Protein AF-T0RNY7-F1 (afdb_monomer)

Sequence (230 aa):
MAHRLLVLVLPSLVVAAPCSTQDMFAVLGVAMQPAWANCTDALRLPVSTLSELVQFKTSSQLTQLCAAPTCVANIDDVYKNMPNCVTSDGLNLHDATERTSQIICGTLPASLTTNDGSACSSVDRTLISFLMGQKPVPSACLEALGGNATTLTAILPSTQADRVCALPACTSFIKATYKQLPQCVLPDGSKPKDMIEAALSTVCHTTPQSVARPAFLCVVTLLFALLVHA

Foldseek 3Di:
DDDDDDDPPDPPPPQFAADDPVLVVLVVVQQQDWDDPLQCVQLVHPTDGNVVLLQDQALVSLVSLLVRVVSLVVQLVSLCPRGQHAYPQGAGSSLLRNCVSCLSNVNDDPVSFAAPAEAGHNVLVSSLCCQAPRNAQHPQLCVQVVNPQGGNVSVLVDPCLVSLQVRPSNVVSLVVSLVSHHQYAYSVRDGSNVVSVVSNCVSNVPDPDPDDDDDPPPPVVVVVVVPVPD

Radius of gyration: 21.4 Å; Cα contacts (8 Å, |Δi|>4): 272; chains: 1; bounding box: 81×53×42 Å

Secondary structure (DSSP, 8-state):
---------------PPBPPHHHHHHHHHHHTSBPPHHHHHHHTPPS-BHHHHS--SSHHHHHHHHH-HHHHHHHHHHHTTS---B-TTS-BHHHHHTTHHHHHTT---GGGS--SSSBPPHHHHHHHHHHHHTSPPPHHHHGGGTS---SHHHHTT-TTHHHHHH-HHHHHHHHHHHHH----B-TTS--HHHHHHHHHHHHHH----------TTTTHHHHHHTSS--

InterPro domains:
  IPR036470 Elicitin superfamily [G3DSA:1.10.239.10] (15-103)

Organism: Saprolegnia diclina (strain VS20) (NCBI:txid1156394)

Mean predicted aligned error: 10.81 Å

Solvent-accessible surface area (backbone atoms only — not comparable to full-atom values): 13298 Å² total; per-residue (Å²): 138,85,83,80,80,81,80,80,77,74,78,77,79,78,71,60,48,71,53,48,74,65,52,56,45,50,55,51,50,56,38,65,32,73,42,56,62,75,31,30,60,75,67,72,47,73,95,47,33,36,50,61,72,73,54,44,87,34,40,65,57,47,51,52,44,61,69,33,66,58,39,40,52,50,45,41,63,59,28,61,69,42,59,73,20,22,43,99,87,67,39,36,48,20,62,33,32,51,46,45,46,32,50,77,59,70,63,58,59,70,90,72,40,46,68,82,59,49,73,48,47,35,42,34,51,40,43,49,48,38,56,36,68,48,40,35,46,49,62,82,34,28,64,81,69,70,64,80,39,59,20,46,66,53,51,66,77,34,99,49,27,67,59,46,57,71,31,68,55,35,47,49,52,52,53,56,50,57,73,70,49,46,38,25,27,44,97,89,68,47,40,67,47,61,51,51,50,52,40,49,49,58,40,64,62,60,70,87,74,81,82,77,89,89,76,79,75,71,65,59,60,60,61,59,64,66,63,79,81,109

pLDDT: mean 79.05, std 19.19, range [28.48, 96.81]

Structure (mmCIF, N/CA/C/O backbone):
data_AF-T0RNY7-F1
#
_entry.id   AF-T0RNY7-F1
#
loop_
_atom_site.group_PDB
_atom_site.id
_atom_site.type_symbol
_atom_site.label_atom_id
_atom_site.label_alt_id
_atom_site.label_comp_id
_atom_site.label_asym_id
_atom_site.label_entity_id
_atom_site.label_seq_id
_atom_site.pdbx_PDB_ins_code
_atom_site.Cartn_x
_atom_site.Cartn_y
_atom_site.Cartn_z
_atom_site.occupancy
_atom_site.B_iso_or_equiv
_atom_site.auth_seq_id
_atom_site.auth_comp_id
_atom_site.auth_asym_id
_atom_site.auth_atom_id
_atom_site.pdbx_PDB_model_num
ATOM 1 N N . MET A 1 1 ? 58.548 0.286 -21.046 1.00 38.50 1 MET A N 1
ATOM 2 C CA . MET A 1 1 ? 57.461 1.250 -20.770 1.00 38.50 1 MET A CA 1
ATOM 3 C C . MET A 1 1 ? 56.143 0.576 -21.123 1.00 38.50 1 MET A C 1
ATOM 5 O O . MET A 1 1 ? 55.873 0.377 -22.298 1.00 38.50 1 MET A O 1
ATOM 9 N N . ALA A 1 2 ? 55.392 0.116 -20.121 1.00 37.62 2 ALA A N 1
ATOM 10 C CA . ALA A 1 2 ? 54.142 -0.615 -20.319 1.00 37.62 2 ALA A CA 1
ATOM 11 C C . ALA A 1 2 ? 52.965 0.373 -20.361 1.00 37.62 2 ALA A C 1
ATOM 13 O O . ALA A 1 2 ? 52.681 1.035 -19.365 1.00 37.62 2 ALA A O 1
ATOM 14 N N . HIS A 1 3 ? 52.307 0.485 -21.515 1.00 39.69 3 HIS A N 1
ATOM 15 C CA . HIS A 1 3 ? 51.057 1.229 -21.664 1.00 39.69 3 HIS A CA 1
ATOM 16 C C . HIS A 1 3 ? 49.922 0.423 -21.022 1.00 39.69 3 HIS A C 1
ATOM 18 O O . HIS A 1 3 ? 49.476 -0.584 -21.568 1.00 39.69 3 HIS A O 1
ATOM 24 N N . ARG A 1 4 ? 49.469 0.851 -19.838 1.00 47.31 4 ARG A N 1
ATOM 25 C CA . ARG A 1 4 ? 48.219 0.366 -19.244 1.00 47.31 4 ARG A CA 1
ATOM 26 C C . ARG A 1 4 ? 47.054 0.988 -20.011 1.00 47.31 4 ARG A C 1
ATOM 28 O O . ARG A 1 4 ? 46.781 2.174 -19.863 1.00 47.31 4 ARG A O 1
ATOM 35 N N . LEU A 1 5 ? 46.395 0.178 -20.834 1.00 47.00 5 LEU A N 1
ATOM 36 C CA . LEU A 1 5 ? 45.124 0.517 -21.463 1.00 47.00 5 LEU A CA 1
ATOM 37 C C . LEU A 1 5 ? 44.054 0.583 -20.360 1.00 47.00 5 LEU A C 1
ATOM 39 O O . LEU A 1 5 ? 43.719 -0.433 -19.753 1.00 47.00 5 LEU A O 1
ATOM 43 N N . LEU A 1 6 ? 43.562 1.783 -20.060 1.00 42.84 6 LEU A N 1
ATOM 44 C CA . LEU A 1 6 ? 42.437 1.980 -19.152 1.00 42.84 6 LEU A CA 1
ATOM 45 C C . LEU A 1 6 ? 41.151 1.717 -19.949 1.00 42.84 6 LEU A C 1
ATOM 47 O O . LEU A 1 6 ? 40.722 2.554 -20.739 1.00 42.84 6 LEU A O 1
ATOM 51 N N . VAL A 1 7 ? 40.568 0.528 -19.798 1.00 46.50 7 VAL A N 1
ATOM 52 C CA . VAL A 1 7 ? 39.265 0.202 -20.390 1.00 46.50 7 VAL A CA 1
ATOM 53 C C . VAL A 1 7 ? 38.187 0.855 -19.526 1.00 46.50 7 VAL A C 1
ATOM 55 O O . VAL A 1 7 ? 37.858 0.366 -18.447 1.00 46.50 7 VAL A O 1
ATOM 58 N N . LEU A 1 8 ? 37.666 1.991 -19.987 1.00 46.22 8 LEU A N 1
ATOM 59 C CA . LEU A 1 8 ? 36.444 2.601 -19.465 1.00 46.22 8 LEU A CA 1
ATOM 60 C C . LEU A 1 8 ? 35.261 1.700 -19.837 1.00 46.22 8 LEU A C 1
ATOM 62 O O . LEU A 1 8 ? 34.737 1.768 -20.947 1.00 46.22 8 LEU A O 1
ATOM 66 N N . VAL A 1 9 ? 34.855 0.834 -18.910 1.00 47.28 9 VAL A N 1
ATOM 67 C CA . VAL A 1 9 ? 33.570 0.137 -18.989 1.00 47.28 9 VAL A CA 1
ATOM 68 C C . VAL A 1 9 ? 32.497 1.176 -18.670 1.00 47.28 9 VAL A C 1
ATOM 70 O O . VAL A 1 9 ? 32.260 1.485 -17.504 1.00 47.28 9 VAL A O 1
ATOM 73 N N . LEU A 1 10 ? 31.890 1.772 -19.701 1.00 44.97 10 LEU A N 1
ATOM 74 C CA . LEU A 1 10 ? 30.641 2.506 -19.513 1.00 44.97 10 LEU A CA 1
ATOM 75 C C . LEU A 1 10 ? 29.600 1.499 -19.003 1.00 44.97 10 LEU A C 1
ATOM 77 O O . LEU A 1 10 ? 29.379 0.492 -19.681 1.00 44.97 10 LEU A O 1
ATOM 81 N N . PRO A 1 11 ? 28.977 1.716 -17.832 1.00 43.16 11 PRO A N 1
ATOM 82 C CA . PRO A 1 11 ? 27.866 0.883 -17.418 1.00 43.16 11 PRO A CA 1
ATOM 83 C C . PRO A 1 11 ? 26.755 1.074 -18.448 1.00 43.16 11 PRO A C 1
ATOM 85 O O . PRO A 1 11 ? 26.227 2.174 -18.613 1.00 43.16 11 PRO A O 1
ATOM 88 N N . SER A 1 12 ? 26.435 0.012 -19.180 1.00 45.53 12 SER A N 1
ATOM 89 C CA . SER A 1 12 ? 25.232 -0.044 -19.996 1.00 45.53 12 SER A CA 1
ATOM 90 C C . SER A 1 12 ? 24.054 0.211 -19.060 1.00 45.53 12 SER A C 1
ATOM 92 O O . SER A 1 12 ? 23.720 -0.649 -18.245 1.00 45.53 12 SER A O 1
ATOM 94 N N . LEU A 1 13 ? 23.453 1.401 -19.127 1.00 47.06 13 LEU A N 1
ATOM 95 C CA . LEU A 1 13 ? 22.146 1.646 -18.532 1.00 47.06 13 LEU A CA 1
ATOM 96 C C . LEU A 1 13 ? 21.177 0.700 -19.241 1.00 47.06 13 LEU A C 1
ATOM 98 O O . LEU A 1 13 ? 20.743 0.968 -20.361 1.00 47.06 13 LEU A O 1
ATOM 102 N N . VAL A 1 14 ? 20.897 -0.446 -18.620 1.00 52.47 14 VAL A N 1
ATOM 103 C CA . VAL A 1 14 ? 19.796 -1.317 -19.021 1.00 52.47 14 VAL A CA 1
ATOM 104 C C . VAL A 1 14 ? 18.529 -0.538 -18.695 1.00 52.47 14 VAL A C 1
ATOM 106 O O . VAL A 1 14 ? 18.012 -0.596 -17.583 1.00 52.47 14 VAL A O 1
ATOM 109 N N . VAL A 1 15 ? 18.082 0.280 -19.645 1.00 59.34 15 VAL A N 1
ATOM 110 C CA . VAL A 1 15 ? 16.765 0.904 -19.585 1.00 59.34 15 VAL A CA 1
ATOM 111 C C . VAL A 1 15 ? 15.777 -0.246 -19.711 1.00 59.34 15 VAL A C 1
ATOM 113 O O . VAL A 1 15 ? 15.729 -0.905 -20.751 1.00 59.34 15 VAL A O 1
ATOM 116 N N . ALA A 1 16 ? 15.066 -0.546 -18.625 1.00 66.00 16 ALA A N 1
ATOM 117 C CA . ALA A 1 16 ? 14.036 -1.573 -18.631 1.00 66.00 16 ALA A CA 1
ATOM 118 C C . ALA A 1 16 ? 13.050 -1.290 -19.777 1.00 66.00 16 ALA A C 1
ATOM 120 O O . ALA A 1 16 ? 12.638 -0.149 -19.999 1.00 66.00 16 ALA A O 1
ATOM 121 N N . ALA A 1 17 ? 12.745 -2.327 -20.558 1.00 88.06 17 ALA A N 1
ATOM 122 C CA . ALA A 1 17 ? 11.909 -2.205 -21.743 1.00 88.06 17 ALA A CA 1
ATOM 123 C C . ALA A 1 17 ? 10.482 -1.777 -21.356 1.00 88.06 17 ALA A C 1
ATOM 125 O O . ALA A 1 17 ? 10.033 -2.090 -20.249 1.00 88.06 17 ALA A O 1
ATOM 126 N N . PRO A 1 18 ? 9.746 -1.084 -22.242 1.00 92.94 18 PRO A N 1
ATOM 127 C CA . PRO A 1 18 ? 8.342 -0.801 -21.990 1.00 92.94 18 PRO A CA 1
ATOM 128 C C . PRO A 1 18 ? 7.559 -2.110 -21.832 1.00 92.94 18 PRO A C 1
ATOM 130 O O . PRO A 1 18 ? 7.795 -3.063 -22.578 1.00 92.94 18 PRO A O 1
ATOM 133 N N . CYS A 1 19 ? 6.627 -2.154 -20.880 1.00 92.44 19 CYS A N 1
ATOM 134 C CA . CYS A 1 19 ? 5.778 -3.325 -20.679 1.00 92.44 19 CYS A CA 1
ATOM 135 C C . CYS A 1 19 ? 4.950 -3.607 -21.933 1.00 92.44 19 CYS A C 1
ATOM 137 O O . CYS A 1 19 ? 4.237 -2.740 -22.445 1.00 92.44 19 CYS A O 1
ATOM 139 N N . SER A 1 20 ? 5.029 -4.842 -22.416 1.00 93.38 20 SER A N 1
ATOM 140 C CA . SER A 1 20 ? 4.171 -5.330 -23.484 1.00 93.38 20 SER A CA 1
ATOM 141 C C . SER A 1 20 ? 2.778 -5.668 -22.949 1.00 93.38 20 SER A C 1
ATOM 143 O O . SER A 1 20 ? 2.558 -5.852 -21.750 1.00 93.38 20 SER A O 1
ATOM 145 N N . THR A 1 21 ? 1.817 -5.837 -23.855 1.00 89.62 21 THR A N 1
ATOM 146 C CA . THR A 1 21 ? 0.497 -6.374 -23.499 1.00 89.62 21 THR A CA 1
ATOM 147 C C . THR A 1 21 ? 0.603 -7.756 -22.840 1.00 89.62 21 THR A C 1
ATOM 149 O O . THR A 1 21 ? -0.184 -8.073 -21.953 1.00 89.62 21 THR A O 1
ATOM 152 N N . GLN A 1 22 ? 1.591 -8.568 -23.231 1.00 90.44 22 GLN A N 1
ATOM 153 C CA . GLN A 1 22 ? 1.825 -9.883 -22.635 1.00 90.44 22 GLN A CA 1
ATOM 154 C C . GLN A 1 22 ? 2.302 -9.777 -21.181 1.00 90.44 22 GLN A C 1
ATOM 156 O O . GLN A 1 22 ? 1.840 -10.551 -20.344 1.00 90.44 22 GLN A O 1
ATOM 161 N N . ASP A 1 23 ? 3.152 -8.798 -20.864 1.00 90.06 23 ASP A N 1
ATOM 162 C CA . ASP A 1 23 ? 3.605 -8.546 -19.490 1.00 90.06 23 ASP A CA 1
ATOM 163 C C . ASP A 1 23 ? 2.428 -8.144 -18.595 1.00 90.06 23 ASP A C 1
ATOM 165 O O . ASP A 1 23 ? 2.258 -8.677 -17.499 1.00 90.06 23 ASP A O 1
ATOM 169 N N . MET A 1 24 ? 1.541 -7.282 -19.102 1.00 86.38 24 MET A N 1
ATOM 170 C CA . MET A 1 24 ? 0.322 -6.896 -18.384 1.00 86.38 24 MET A CA 1
ATOM 171 C C . MET A 1 24 ? -0.626 -8.088 -18.173 1.00 86.38 24 MET A C 1
ATOM 173 O O . MET A 1 24 ? -1.219 -8.230 -17.101 1.00 86.38 24 MET A O 1
ATOM 177 N N . PHE A 1 25 ? -0.740 -8.989 -19.155 1.00 87.38 25 PHE A N 1
ATOM 178 C CA . PHE A 1 25 ? -1.501 -10.230 -18.988 1.00 87.38 25 PHE A CA 1
ATOM 179 C C . PHE A 1 25 ? -0.860 -11.198 -17.992 1.00 87.38 25 PHE A C 1
ATOM 181 O O . PHE A 1 25 ? -1.597 -11.925 -17.331 1.00 87.38 25 PHE A O 1
ATOM 188 N N . ALA A 1 26 ? 0.465 -11.207 -17.836 1.00 86.12 26 ALA A N 1
ATOM 189 C CA . ALA A 1 26 ? 1.122 -12.017 -16.812 1.00 86.12 26 ALA A CA 1
ATOM 190 C C . ALA A 1 26 ? 0.726 -11.555 -15.398 1.00 86.12 26 ALA A C 1
ATOM 192 O O . ALA A 1 26 ? 0.404 -12.391 -14.553 1.00 86.12 26 ALA A O 1
ATOM 193 N N . VAL A 1 27 ? 0.640 -10.239 -15.167 1.00 85.00 27 VAL A N 1
ATOM 194 C CA . VAL A 1 27 ? 0.162 -9.667 -13.892 1.00 85.00 27 VAL A CA 1
ATOM 195 C C . VAL A 1 27 ? -1.284 -10.074 -13.606 1.00 85.00 27 VAL A C 1
ATOM 197 O O . VAL A 1 27 ? -1.597 -10.539 -12.508 1.00 85.00 27 VAL A O 1
ATOM 200 N N . LEU A 1 28 ? -2.168 -9.941 -14.600 1.00 84.56 28 LEU A N 1
ATOM 201 C CA . LEU A 1 28 ? -3.564 -10.375 -14.478 1.00 84.56 28 LEU A CA 1
ATOM 202 C C . LEU A 1 28 ? -3.664 -11.885 -14.245 1.00 84.56 28 LEU A C 1
ATOM 204 O O . LEU A 1 28 ? -4.427 -12.332 -13.392 1.00 84.56 28 LEU A O 1
ATOM 208 N N . GLY A 1 29 ? -2.862 -12.663 -14.972 1.00 85.94 29 GLY A N 1
ATOM 209 C CA . GLY A 1 29 ? -2.788 -14.111 -14.844 1.00 85.94 29 GLY A CA 1
ATOM 210 C C . GLY A 1 29 ? -2.434 -14.527 -13.424 1.00 85.94 29 GLY A C 1
ATOM 211 O O . GLY A 1 29 ? -3.125 -15.369 -12.862 1.00 85.94 29 GLY A O 1
ATOM 212 N N . VAL A 1 30 ? -1.434 -13.881 -12.819 1.00 86.12 30 VAL A N 1
ATOM 213 C CA . VAL A 1 30 ? -1.090 -14.061 -11.405 1.00 86.12 30 VAL A CA 1
ATOM 214 C C . VAL A 1 30 ? -2.282 -13.749 -10.500 1.00 86.12 30 VAL A C 1
ATOM 216 O O . VAL A 1 30 ? -2.653 -14.584 -9.684 1.00 86.12 30 VAL A O 1
ATOM 219 N N . ALA A 1 31 ? -2.935 -12.596 -10.660 1.00 83.88 31 ALA A N 1
ATOM 220 C CA . ALA A 1 31 ? -4.064 -12.212 -9.807 1.00 83.88 31 ALA A CA 1
ATOM 221 C C . ALA A 1 31 ? -5.233 -13.222 -9.857 1.00 83.88 31 ALA A C 1
ATOM 223 O O . ALA A 1 31 ? -5.931 -13.416 -8.858 1.00 83.88 31 ALA A O 1
ATOM 224 N N . MET A 1 32 ? -5.422 -13.886 -11.002 1.00 87.31 32 MET A N 1
ATOM 225 C CA . MET A 1 32 ? -6.468 -14.887 -11.232 1.00 87.31 32 MET A CA 1
ATOM 226 C C . MET A 1 32 ? -6.085 -16.317 -10.820 1.00 87.31 32 MET A C 1
ATOM 228 O O . MET A 1 32 ? -6.934 -17.208 -10.893 1.00 87.31 32 MET A O 1
ATOM 232 N N . GLN A 1 33 ? -4.844 -16.571 -10.393 1.00 89.06 33 GLN A N 1
ATOM 233 C CA . GLN A 1 33 ? -4.451 -17.901 -9.924 1.00 89.06 33 GLN A CA 1
ATOM 234 C C . GLN A 1 33 ? -5.240 -18.303 -8.666 1.00 89.06 33 GLN A C 1
ATOM 236 O O . GLN A 1 33 ? -5.629 -17.436 -7.872 1.00 89.06 33 GLN A O 1
ATOM 241 N N . PRO A 1 34 ? -5.468 -19.613 -8.453 1.00 89.50 34 PRO A N 1
ATOM 242 C CA . PRO A 1 34 ? -6.007 -20.107 -7.195 1.00 89.50 34 PRO A CA 1
ATOM 243 C C . PRO A 1 34 ? -5.149 -19.646 -6.017 1.00 89.50 34 PRO A C 1
ATOM 245 O O . PRO A 1 34 ? -3.918 -19.678 -6.081 1.00 89.50 34 PRO A O 1
ATOM 248 N N . ALA A 1 35 ? -5.803 -19.252 -4.929 1.00 87.75 35 ALA A N 1
ATOM 249 C CA . ALA A 1 35 ? -5.126 -18.972 -3.680 1.00 87.75 35 ALA A CA 1
ATOM 250 C C . ALA A 1 35 ? -4.399 -20.219 -3.167 1.00 87.75 35 ALA A C 1
ATOM 252 O O . ALA A 1 35 ? -4.835 -21.357 -3.366 1.00 87.75 35 ALA A O 1
ATOM 253 N N . TRP A 1 36 ? -3.269 -20.007 -2.499 1.00 91.00 36 TRP A N 1
ATOM 254 C CA . TRP A 1 36 ? -2.455 -21.116 -2.023 1.00 91.00 36 TRP A CA 1
ATOM 255 C C . TRP A 1 36 ? -3.147 -21.823 -0.860 1.00 91.00 36 TRP A C 1
ATOM 257 O O . TRP A 1 36 ? -3.398 -21.202 0.174 1.00 91.00 36 TRP A O 1
ATOM 267 N N . ALA A 1 37 ? -3.394 -23.127 -1.006 1.00 90.44 37 ALA A N 1
ATOM 268 C CA . ALA A 1 37 ? -4.095 -23.933 -0.005 1.00 90.44 37 ALA A CA 1
ATOM 269 C C . ALA A 1 37 ? -3.474 -23.799 1.398 1.00 90.44 37 ALA A C 1
ATOM 271 O O . ALA A 1 37 ? -4.165 -23.551 2.377 1.00 90.44 37 ALA A O 1
ATOM 272 N N . ASN A 1 38 ? -2.140 -23.831 1.487 1.00 90.31 38 ASN A N 1
ATOM 273 C CA . ASN A 1 38 ? -1.407 -23.669 2.747 1.00 90.31 38 ASN A CA 1
ATOM 274 C C . ASN A 1 38 ? -1.566 -22.282 3.405 1.00 90.31 38 ASN A C 1
ATOM 276 O O . ASN A 1 38 ? -1.290 -22.136 4.597 1.00 90.31 38 ASN A O 1
ATOM 280 N N . CYS A 1 39 ? -1.969 -21.261 2.649 1.00 89.62 39 CYS A N 1
ATOM 281 C CA . CYS A 1 39 ? -2.306 -19.944 3.171 1.00 89.62 39 CYS A CA 1
ATOM 282 C C . CYS A 1 39 ? -3.795 -19.865 3.530 1.00 89.62 39 CYS A C 1
ATOM 284 O O . CYS A 1 39 ? -4.130 -19.462 4.643 1.00 89.62 39 CYS A O 1
ATOM 286 N N . THR A 1 40 ? -4.696 -20.305 2.645 1.00 89.44 40 THR A N 1
ATOM 287 C CA . THR A 1 40 ? -6.143 -20.293 2.921 1.00 89.44 40 THR A CA 1
ATOM 288 C C . THR A 1 40 ? -6.501 -21.161 4.125 1.00 89.44 40 THR A C 1
ATOM 290 O O . THR A 1 40 ? -7.305 -20.736 4.952 1.00 89.44 40 THR A O 1
ATOM 293 N N . ASP A 1 41 ? -5.839 -22.308 4.301 1.00 89.06 41 ASP A N 1
ATOM 294 C CA . ASP A 1 41 ? -6.011 -23.186 5.464 1.00 89.06 41 ASP A CA 1
ATOM 295 C C . ASP A 1 41 ? -5.533 -22.513 6.757 1.00 89.06 41 ASP A C 1
ATOM 297 O O . ASP A 1 41 ? -6.223 -22.558 7.779 1.00 89.06 41 ASP A O 1
ATOM 301 N N . ALA A 1 42 ? -4.380 -21.833 6.712 1.00 86.81 42 ALA A N 1
ATOM 302 C CA . ALA A 1 42 ? -3.836 -21.102 7.857 1.00 86.81 42 ALA A CA 1
ATOM 303 C C . ALA A 1 42 ? -4.765 -19.958 8.299 1.00 86.81 42 ALA A C 1
ATOM 305 O O . ALA A 1 42 ? -4.915 -19.704 9.495 1.00 86.81 42 ALA A O 1
ATOM 306 N N . LEU A 1 43 ? -5.425 -19.308 7.338 1.00 87.00 43 LEU A N 1
ATOM 307 C CA . LEU A 1 43 ? -6.383 -18.228 7.576 1.00 87.00 43 LEU A CA 1
ATOM 308 C C . LEU A 1 43 ? -7.819 -18.722 7.806 1.00 87.00 43 LEU A C 1
ATOM 310 O O . LEU A 1 43 ? -8.692 -17.917 8.128 1.00 87.00 43 LEU A O 1
ATOM 314 N N . ARG A 1 44 ? -8.075 -20.031 7.663 1.00 87.56 44 ARG A N 1
ATOM 315 C CA . ARG A 1 44 ? -9.416 -20.644 7.699 1.00 87.56 44 ARG A CA 1
ATOM 316 C C . ARG A 1 44 ? -10.397 -19.966 6.734 1.00 87.56 44 ARG A C 1
ATOM 318 O O . ARG A 1 44 ? -11.565 -19.752 7.064 1.00 87.56 44 ARG A O 1
ATOM 325 N N . LEU A 1 45 ? -9.904 -19.606 5.554 1.00 83.88 45 LEU A N 1
ATOM 326 C CA . LEU A 1 45 ? -10.676 -18.987 4.484 1.00 83.88 45 LEU A CA 1
ATOM 327 C C . LEU A 1 45 ? -11.103 -20.039 3.452 1.00 83.88 45 LEU A C 1
ATOM 329 O O . LEU A 1 45 ? -10.414 -21.046 3.282 1.00 83.88 45 LEU A O 1
ATOM 333 N N . PRO A 1 46 ? -12.232 -19.825 2.752 1.00 85.44 46 PRO A N 1
ATOM 334 C CA . PRO A 1 46 ? -12.592 -20.670 1.623 1.00 85.44 46 PRO A CA 1
ATOM 335 C C . PRO A 1 46 ? -11.547 -20.556 0.508 1.00 85.44 46 PRO A C 1
ATOM 337 O O . PRO A 1 46 ? -10.824 -19.564 0.410 1.00 85.44 46 PRO A O 1
ATOM 340 N N . VAL A 1 47 ? -11.516 -21.561 -0.368 1.00 84.19 47 VAL A N 1
ATOM 341 C CA . VAL A 1 47 ? -10.735 -21.493 -1.608 1.00 84.19 47 VAL A CA 1
ATOM 342 C C . VAL A 1 47 ? -11.221 -20.298 -2.431 1.00 84.19 47 VAL A C 1
ATOM 344 O O . VAL A 1 47 ? -12.420 -20.143 -2.660 1.00 84.19 47 VAL A O 1
ATOM 347 N N . SER A 1 48 ? -10.283 -19.461 -2.858 1.00 85.25 48 SER A N 1
ATOM 348 C CA . SER A 1 48 ? -10.525 -18.213 -3.584 1.00 85.25 48 SER A CA 1
ATOM 349 C C . SER A 1 48 ? -9.447 -18.006 -4.650 1.00 85.25 48 SER A C 1
ATOM 351 O O . SER A 1 48 ? -8.578 -18.861 -4.841 1.00 85.25 48 SER A O 1
ATOM 353 N N . THR A 1 49 ? -9.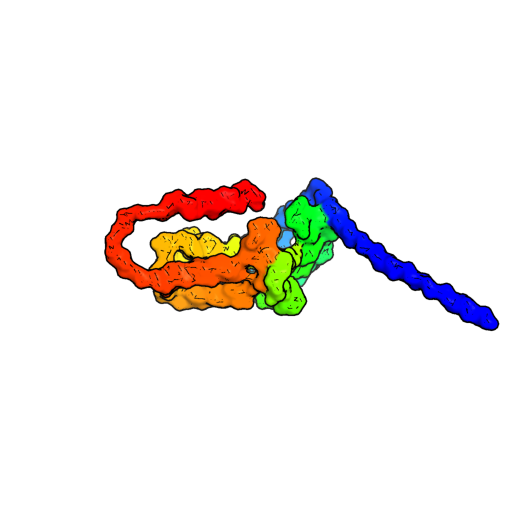467 -16.867 -5.335 1.00 85.50 49 THR A N 1
ATOM 354 C CA . THR A 1 49 ? -8.325 -16.403 -6.145 1.00 85.50 49 THR A CA 1
ATOM 355 C C . THR A 1 49 ? -7.297 -15.654 -5.292 1.00 85.50 49 THR A C 1
ATOM 357 O O . THR A 1 49 ? -7.606 -15.216 -4.176 1.00 85.50 49 THR A O 1
ATOM 360 N N . LEU A 1 50 ? -6.080 -15.464 -5.819 1.00 84.44 50 LEU A N 1
ATOM 361 C CA . LEU A 1 50 ? -5.072 -14.602 -5.193 1.00 84.44 50 LEU A CA 1
ATOM 362 C C . LEU A 1 50 ? -5.574 -13.170 -5.028 1.00 84.44 50 LEU A C 1
ATOM 364 O O . LEU A 1 50 ? -5.392 -12.590 -3.960 1.00 84.44 50 LEU A O 1
ATOM 368 N N . SER A 1 51 ? -6.261 -12.628 -6.037 1.00 83.31 51 SER A N 1
ATOM 369 C CA . SER A 1 51 ? -6.835 -11.281 -5.965 1.00 83.31 51 SER A CA 1
ATOM 370 C C . SER A 1 51 ? -7.814 -11.117 -4.799 1.00 83.31 51 SER A C 1
ATOM 372 O O . SER A 1 51 ? -7.773 -10.104 -4.109 1.00 83.31 51 SER A O 1
ATOM 374 N N . GLU A 1 52 ? -8.640 -12.124 -4.513 1.00 82.06 52 GLU A N 1
ATOM 375 C CA . GLU A 1 52 ? -9.577 -12.099 -3.384 1.00 82.06 52 GLU A CA 1
ATOM 376 C C . GLU A 1 52 ? -8.867 -12.258 -2.037 1.00 82.06 52 GLU A C 1
ATOM 378 O O . GLU A 1 52 ? -9.288 -11.659 -1.048 1.00 82.06 52 GLU A O 1
ATOM 383 N N . LEU A 1 53 ? -7.778 -13.032 -1.997 1.00 81.31 53 LEU A N 1
ATOM 384 C CA . LEU A 1 53 ? -6.980 -13.250 -0.791 1.00 81.31 53 LEU A CA 1
ATOM 385 C C . LEU A 1 53 ? -6.264 -11.967 -0.335 1.00 81.31 53 LEU A C 1
ATOM 387 O O . LEU A 1 53 ? -6.158 -11.717 0.867 1.00 81.31 53 LEU A O 1
ATOM 391 N N . VAL A 1 54 ? -5.788 -11.153 -1.283 1.00 78.38 54 VAL A N 1
ATOM 392 C CA . VAL A 1 54 ? -5.069 -9.894 -1.005 1.00 78.38 54 VAL A CA 1
ATOM 393 C C . VAL A 1 54 ? -5.972 -8.652 -1.038 1.00 78.38 54 VAL A C 1
ATOM 395 O O . VAL A 1 54 ? -5.504 -7.541 -0.804 1.00 78.38 54 VAL A O 1
ATOM 398 N N . GLN A 1 55 ? -7.278 -8.817 -1.272 1.00 78.44 55 GLN A N 1
ATOM 399 C CA . GLN A 1 55 ? -8.281 -7.764 -1.089 1.00 78.44 55 GLN A CA 1
ATOM 400 C C . GLN A 1 55 ? -8.747 -7.727 0.371 1.00 78.44 55 GLN A C 1
ATOM 402 O O . GLN A 1 55 ? -9.750 -8.328 0.765 1.00 78.44 55 GLN A O 1
ATOM 407 N N . PHE A 1 56 ? -8.003 -7.002 1.203 1.00 75.69 56 PHE A N 1
ATOM 408 C CA . PHE A 1 56 ? -8.292 -6.896 2.631 1.00 75.69 56 PHE A CA 1
ATOM 409 C C . PHE A 1 56 ? -9.567 -6.086 2.881 1.00 75.69 56 PHE A C 1
ATOM 411 O O . PHE A 1 56 ? -9.583 -4.865 2.736 1.00 75.69 56 PHE A O 1
ATOM 418 N N . LYS A 1 57 ? -10.641 -6.745 3.326 1.00 73.00 57 LYS A N 1
ATOM 419 C CA . LYS A 1 57 ? -11.886 -6.052 3.704 1.00 73.00 57 LYS A CA 1
ATOM 420 C C . LYS A 1 57 ? -11.808 -5.459 5.107 1.00 73.00 57 LYS A C 1
ATOM 422 O O . LYS A 1 57 ? -12.551 -4.538 5.432 1.00 73.00 57 LYS A O 1
ATOM 427 N N . THR A 1 58 ? -10.931 -5.998 5.953 1.00 82.50 58 THR A N 1
ATOM 428 C CA . THR A 1 58 ? -10.777 -5.575 7.348 1.00 82.50 58 THR A CA 1
ATOM 429 C C . THR A 1 58 ? -9.316 -5.570 7.777 1.00 82.50 58 THR A C 1
ATOM 431 O O . THR A 1 58 ? -8.495 -6.341 7.276 1.00 82.50 58 THR A O 1
ATOM 434 N N . SER A 1 59 ? -8.996 -4.750 8.780 1.00 85.31 59 SER A N 1
ATOM 435 C CA . SER A 1 59 ? -7.666 -4.737 9.397 1.00 85.31 59 SER A CA 1
ATOM 436 C C . SER A 1 59 ? -7.297 -6.081 10.029 1.00 85.31 59 SER A C 1
ATOM 438 O O . SER A 1 59 ? -6.133 -6.461 10.000 1.00 85.31 59 SER A O 1
ATOM 440 N N . SER A 1 60 ? -8.277 -6.829 10.550 1.00 86.50 60 SER A N 1
ATOM 441 C CA . SER A 1 60 ? -8.039 -8.151 11.140 1.00 86.50 60 SER A CA 1
ATOM 442 C C . SER A 1 60 ? -7.561 -9.169 10.103 1.00 86.50 60 SER A C 1
ATOM 444 O O . SER A 1 60 ? -6.601 -9.886 10.369 1.00 86.50 60 SER A O 1
ATOM 446 N N . GLN A 1 61 ? -8.168 -9.189 8.911 1.00 86.75 61 GLN A N 1
ATOM 447 C CA . GLN A 1 61 ? -7.731 -10.067 7.817 1.00 86.75 61 GLN A CA 1
ATOM 448 C C . GLN A 1 61 ? -6.289 -9.774 7.401 1.00 86.75 61 GLN A C 1
ATOM 450 O O . GLN A 1 61 ? -5.492 -10.699 7.271 1.00 86.75 61 GLN A O 1
ATOM 455 N N . LEU A 1 62 ? -5.941 -8.491 7.264 1.00 90.38 62 LEU A N 1
ATOM 456 C CA . LEU A 1 62 ? -4.572 -8.078 6.967 1.00 90.38 62 LEU A CA 1
ATOM 457 C C . LEU A 1 62 ? -3.590 -8.554 8.052 1.00 90.38 62 LEU A C 1
ATOM 459 O O . LEU A 1 62 ? -2.553 -9.133 7.739 1.00 90.38 62 LEU A O 1
ATOM 463 N N . THR A 1 63 ? -3.930 -8.368 9.333 1.00 91.25 63 THR A N 1
ATOM 464 C CA . THR A 1 63 ? -3.096 -8.842 10.449 1.00 91.25 63 THR A CA 1
ATOM 465 C C . THR A 1 63 ? -2.912 -10.359 10.430 1.00 91.25 63 THR A C 1
ATOM 467 O O . THR A 1 63 ? -1.797 -10.828 10.635 1.00 91.25 63 THR A O 1
ATOM 470 N N . GLN A 1 64 ? -3.973 -11.127 10.171 1.00 90.94 64 GLN A N 1
ATOM 471 C CA . GLN A 1 64 ? -3.892 -12.589 10.109 1.00 90.94 64 GLN A CA 1
ATOM 472 C C . GLN A 1 64 ? -3.017 -13.061 8.943 1.00 90.94 64 GLN A C 1
ATOM 474 O O . GLN A 1 64 ? -2.164 -13.920 9.149 1.00 90.94 64 GLN A O 1
ATOM 479 N N . LEU A 1 65 ? -3.167 -12.462 7.754 1.00 91.06 65 LEU A N 1
ATOM 480 C CA . LEU A 1 65 ? -2.328 -12.769 6.593 1.00 91.06 65 LEU A CA 1
ATOM 481 C C . LEU A 1 65 ? -0.846 -12.508 6.888 1.00 91.06 65 LEU A C 1
ATOM 483 O O . LEU A 1 65 ? -0.011 -13.375 6.651 1.00 91.06 65 LEU A O 1
ATOM 487 N N . CYS A 1 66 ? -0.528 -11.354 7.473 1.00 93.69 66 CYS A N 1
ATOM 488 C CA . CYS A 1 66 ? 0.848 -10.996 7.819 1.00 93.69 66 CYS A CA 1
ATOM 489 C C . CYS A 1 66 ? 1.429 -11.815 8.979 1.00 93.69 66 CYS A C 1
ATOM 491 O O . CYS A 1 66 ? 2.646 -11.932 9.099 1.00 93.69 66 CYS A O 1
ATOM 493 N N . ALA A 1 67 ? 0.577 -12.397 9.827 1.00 94.44 67 ALA A N 1
ATOM 494 C CA . ALA A 1 67 ? 0.986 -13.312 10.887 1.00 94.44 67 ALA A CA 1
ATOM 495 C C . ALA A 1 67 ? 1.189 -14.756 10.396 1.00 94.44 67 ALA A C 1
ATOM 497 O O . ALA A 1 67 ? 1.757 -15.558 11.135 1.00 94.44 67 ALA A O 1
ATOM 498 N N . ALA A 1 68 ? 0.736 -15.096 9.184 1.00 93.81 68 ALA A N 1
ATOM 499 C CA . ALA A 1 68 ? 0.877 -16.416 8.580 1.00 93.81 68 ALA A CA 1
ATOM 500 C C . ALA A 1 68 ? 2.118 -16.458 7.662 1.00 93.81 68 ALA A C 1
ATOM 502 O O . ALA A 1 68 ? 2.060 -15.970 6.529 1.00 93.81 68 ALA A O 1
ATOM 503 N N . PRO A 1 69 ? 3.244 -17.073 8.085 1.00 93.19 69 PRO A N 1
ATOM 504 C CA . PRO A 1 69 ? 4.490 -17.029 7.314 1.00 93.19 69 PRO A CA 1
ATOM 505 C C . PRO A 1 69 ? 4.367 -17.666 5.927 1.00 93.19 69 PRO A C 1
ATOM 507 O O . PRO A 1 69 ? 5.024 -17.228 4.990 1.00 93.19 69 PRO A O 1
ATOM 510 N N . THR A 1 70 ? 3.501 -18.674 5.781 1.00 92.31 70 THR A N 1
ATOM 511 C CA . THR A 1 70 ? 3.213 -19.315 4.492 1.00 92.31 70 THR A CA 1
ATOM 512 C C . THR A 1 70 ? 2.575 -18.344 3.505 1.00 92.31 70 THR A C 1
ATOM 514 O O . THR A 1 70 ? 2.965 -18.326 2.344 1.00 92.31 70 THR A O 1
ATOM 517 N N . CYS A 1 71 ? 1.649 -17.495 3.956 1.00 92.06 71 CYS A N 1
ATOM 518 C CA . CYS A 1 71 ? 1.032 -16.474 3.114 1.00 92.06 71 CYS A CA 1
ATOM 519 C C . CYS A 1 71 ? 2.059 -15.442 2.640 1.00 92.06 71 CYS A C 1
ATOM 521 O O . CYS A 1 71 ? 2.129 -15.153 1.449 1.00 92.06 71 CYS A O 1
ATOM 523 N N . VAL A 1 72 ? 2.881 -14.928 3.559 1.00 93.62 72 VAL A N 1
ATOM 524 C CA . VAL A 1 72 ? 3.935 -13.947 3.252 1.00 93.62 72 VAL A CA 1
ATOM 525 C C . VAL A 1 72 ? 4.949 -14.524 2.260 1.00 93.62 72 VAL A C 1
ATOM 527 O O . VAL A 1 72 ? 5.216 -13.905 1.235 1.00 93.62 72 VAL A O 1
ATOM 530 N N . ALA A 1 73 ? 5.442 -15.741 2.512 1.00 92.88 73 ALA A N 1
ATOM 531 C CA . ALA A 1 73 ? 6.404 -16.402 1.634 1.00 92.88 73 ALA A CA 1
ATOM 532 C C . ALA A 1 73 ? 5.841 -16.659 0.229 1.00 92.88 73 ALA A C 1
ATOM 534 O O . ALA A 1 73 ? 6.551 -16.484 -0.758 1.00 92.88 73 ALA A O 1
ATOM 535 N N . ASN A 1 74 ? 4.567 -17.045 0.125 1.00 91.56 74 ASN A N 1
ATOM 536 C CA . ASN A 1 74 ? 3.944 -17.264 -1.173 1.00 91.56 74 ASN A CA 1
ATOM 537 C C . ASN A 1 74 ? 3.740 -15.949 -1.957 1.00 91.56 74 ASN A C 1
ATOM 539 O O . ASN A 1 74 ? 3.914 -15.939 -3.175 1.00 91.56 74 ASN A O 1
ATOM 543 N N . ILE A 1 75 ? 3.401 -14.843 -1.276 1.00 91.31 75 ILE A N 1
ATOM 544 C CA . ILE A 1 75 ? 3.337 -13.504 -1.892 1.00 91.31 75 ILE A CA 1
ATOM 545 C C . ILE A 1 75 ? 4.706 -13.148 -2.475 1.00 91.31 75 ILE A C 1
ATOM 547 O O . ILE A 1 75 ? 4.793 -12.799 -3.651 1.00 91.31 75 ILE A O 1
ATOM 551 N N . ASP A 1 76 ? 5.773 -13.297 -1.691 1.00 91.38 76 ASP A N 1
ATOM 552 C CA . ASP A 1 76 ? 7.134 -13.023 -2.161 1.00 91.38 76 ASP A CA 1
ATOM 553 C C . ASP A 1 76 ? 7.510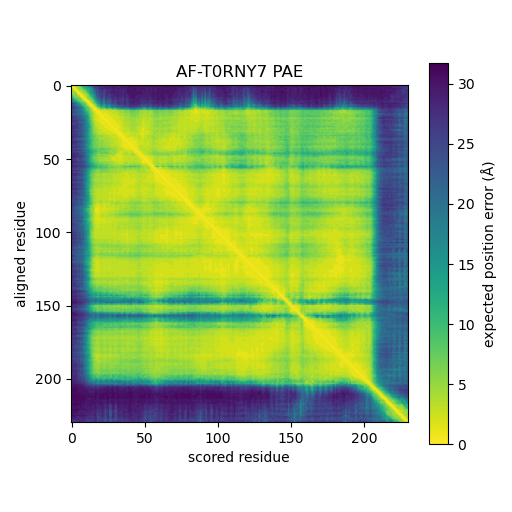 -13.900 -3.365 1.00 91.38 76 ASP A C 1
ATOM 555 O O . ASP A 1 76 ? 8.077 -13.411 -4.341 1.00 91.38 76 ASP A O 1
ATOM 559 N N . ASP A 1 77 ? 7.162 -15.189 -3.335 1.00 90.75 77 ASP A N 1
ATOM 560 C CA . ASP A 1 77 ? 7.484 -16.130 -4.411 1.00 90.75 77 ASP A CA 1
ATOM 561 C C . ASP A 1 77 ? 6.790 -15.804 -5.738 1.00 90.75 77 ASP A C 1
ATOM 563 O O . ASP A 1 77 ? 7.387 -15.932 -6.810 1.00 90.75 77 ASP A O 1
ATOM 567 N N . VAL A 1 78 ? 5.540 -15.353 -5.675 1.00 88.19 78 VAL A N 1
ATOM 568 C CA . VAL A 1 78 ? 4.779 -14.991 -6.869 1.00 88.19 78 VAL A CA 1
ATOM 569 C C . VAL A 1 78 ? 5.244 -13.654 -7.435 1.00 88.19 78 VAL A C 1
ATOM 571 O O . VAL A 1 78 ? 5.467 -13.545 -8.642 1.00 88.19 78 VAL A O 1
ATOM 574 N N . TYR A 1 79 ? 5.437 -12.646 -6.585 1.00 88.19 79 TYR A N 1
ATOM 575 C CA . TYR A 1 79 ? 5.757 -11.305 -7.064 1.00 88.19 79 TYR A CA 1
ATOM 576 C C . TYR A 1 79 ? 7.236 -11.106 -7.423 1.00 88.19 79 TYR A C 1
ATOM 578 O O . TYR A 1 79 ? 7.527 -10.291 -8.297 1.00 88.19 79 TYR A O 1
ATOM 586 N N . LYS A 1 80 ? 8.175 -11.896 -6.878 1.00 85.06 80 LYS A N 1
ATOM 587 C CA . LYS A 1 80 ? 9.596 -11.832 -7.295 1.00 85.06 80 LYS A CA 1
ATOM 588 C C . LYS A 1 80 ? 9.813 -12.174 -8.774 1.00 85.06 80 LYS A C 1
ATOM 590 O O . LYS A 1 80 ? 10.857 -11.856 -9.328 1.00 85.06 80 LYS A O 1
ATOM 595 N N . ASN A 1 81 ? 8.867 -12.872 -9.403 1.00 83.12 81 ASN A N 1
ATOM 596 C CA . ASN A 1 81 ? 8.971 -13.311 -10.794 1.00 83.12 81 ASN A CA 1
ATOM 597 C C . ASN A 1 81 ? 8.237 -12.375 -11.765 1.00 83.12 81 ASN A C 1
ATOM 599 O O . ASN A 1 81 ? 8.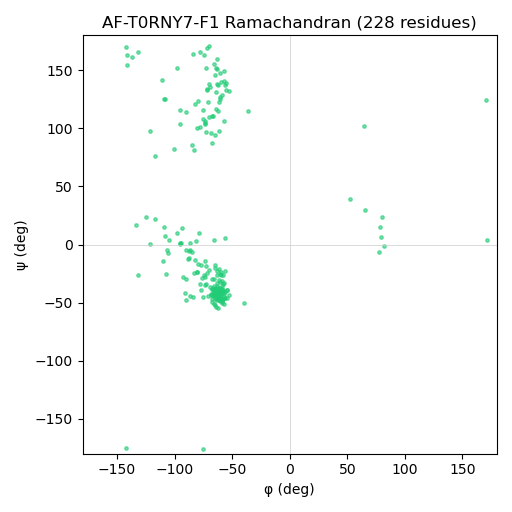063 -12.720 -12.935 1.00 83.12 81 ASN A O 1
ATOM 603 N N . MET A 1 82 ? 7.785 -11.208 -11.296 1.00 88.19 82 MET A N 1
ATOM 604 C CA . MET A 1 82 ? 7.112 -10.246 -12.160 1.00 88.19 82 MET A CA 1
ATOM 605 C C . MET A 1 82 ? 8.052 -9.696 -13.241 1.00 88.19 82 MET A C 1
ATOM 607 O O . MET A 1 82 ? 9.250 -9.523 -12.977 1.00 88.19 82 MET A O 1
ATOM 611 N N . PRO A 1 83 ? 7.526 -9.402 -14.448 1.00 89.06 83 PRO A N 1
ATOM 612 C CA . PRO A 1 83 ? 8.318 -8.864 -15.545 1.00 89.06 83 PRO A CA 1
ATOM 613 C C . PRO A 1 83 ? 9.058 -7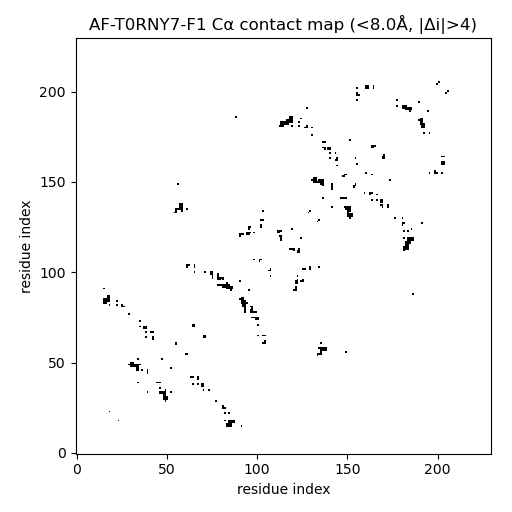.583 -15.156 1.00 89.06 83 PRO A C 1
ATOM 615 O O . PRO A 1 83 ? 8.470 -6.646 -14.614 1.00 89.06 83 PRO A O 1
ATOM 618 N N . ASN A 1 84 ? 10.348 -7.519 -15.488 1.00 91.94 84 ASN A N 1
ATOM 619 C CA . ASN A 1 84 ? 11.138 -6.298 -15.356 1.00 91.94 84 ASN A CA 1
ATOM 620 C C . ASN A 1 84 ? 10.914 -5.403 -16.580 1.00 91.94 84 ASN A C 1
ATOM 622 O O . ASN A 1 84 ? 11.687 -5.417 -17.541 1.00 91.94 84 ASN A O 1
ATOM 626 N N . CYS A 1 85 ? 9.808 -4.669 -16.544 1.00 92.94 85 CYS A N 1
ATOM 627 C CA . CYS A 1 85 ? 9.401 -3.732 -17.578 1.00 92.94 85 CYS A CA 1
ATOM 628 C C . CYS A 1 85 ? 8.873 -2.434 -16.959 1.00 92.94 85 CYS A C 1
ATOM 630 O O . CYS A 1 85 ? 8.509 -2.397 -15.781 1.00 92.94 85 CYS A O 1
ATOM 632 N N . VAL A 1 86 ? 8.835 -1.367 -17.758 1.00 93.81 86 VAL A N 1
ATOM 633 C CA . VAL A 1 86 ? 8.352 -0.043 -17.348 1.00 93.81 86 VAL A CA 1
ATOM 634 C C . VAL A 1 86 ? 7.022 0.258 -18.028 1.00 93.81 86 VAL A C 1
ATOM 636 O O . VAL A 1 86 ? 6.898 0.182 -19.250 1.00 93.81 86 VAL A O 1
ATOM 639 N N . THR A 1 87 ? 6.006 0.588 -17.248 1.00 90.31 87 THR A N 1
ATOM 640 C CA . THR A 1 87 ? 4.691 0.994 -17.756 1.00 90.31 87 THR A CA 1
ATOM 641 C C . THR A 1 87 ? 4.746 2.391 -18.391 1.00 90.31 87 THR A C 1
ATOM 643 O O . THR A 1 87 ? 5.719 3.133 -18.247 1.00 90.31 87 THR A O 1
ATOM 646 N N . SER A 1 88 ? 3.685 2.794 -19.093 1.00 88.12 88 SER A N 1
ATOM 647 C CA . SER A 1 88 ? 3.614 4.106 -19.760 1.00 88.12 88 SER A CA 1
ATOM 648 C C . SER A 1 88 ? 3.723 5.305 -18.812 1.00 88.12 88 SER A C 1
ATOM 650 O O . SER A 1 88 ? 4.138 6.382 -19.224 1.00 88.12 88 SER A O 1
ATOM 652 N N . ASP A 1 89 ? 3.360 5.124 -17.547 1.00 85.81 89 ASP A N 1
ATOM 653 C CA . ASP A 1 89 ? 3.469 6.107 -16.468 1.00 85.81 89 ASP A CA 1
ATOM 654 C C . ASP A 1 89 ? 4.783 5.973 -15.673 1.00 85.81 89 ASP A C 1
ATOM 656 O O . ASP A 1 89 ? 4.917 6.530 -14.581 1.00 85.81 89 ASP A O 1
ATOM 660 N N . GLY A 1 90 ? 5.765 5.231 -16.196 1.00 88.75 90 GLY A N 1
ATOM 661 C CA . GLY A 1 90 ? 7.118 5.151 -15.644 1.00 88.75 90 GLY A CA 1
ATOM 662 C C . GLY A 1 90 ? 7.263 4.244 -14.419 1.00 88.75 90 GLY A C 1
ATOM 663 O O . GLY A 1 90 ? 8.261 4.355 -13.709 1.00 88.75 90 GLY A O 1
ATOM 664 N N . LEU A 1 91 ? 6.285 3.379 -14.130 1.00 90.88 91 LEU A N 1
ATOM 665 C CA . LEU A 1 91 ? 6.375 2.405 -13.041 1.00 90.88 91 LEU A CA 1
ATOM 666 C C . LEU A 1 91 ? 7.169 1.189 -13.524 1.00 90.88 91 LEU A C 1
ATOM 668 O O . LEU A 1 91 ? 6.764 0.521 -14.472 1.00 90.88 91 LEU A O 1
ATOM 672 N N . ASN A 1 92 ? 8.281 0.871 -12.864 1.00 93.06 92 ASN A N 1
ATOM 673 C CA . ASN A 1 92 ? 8.912 -0.432 -13.053 1.00 93.06 92 ASN A CA 1
ATOM 674 C C . ASN A 1 92 ? 8.083 -1.493 -12.316 1.00 93.06 92 ASN A C 1
ATOM 676 O O . ASN A 1 92 ? 7.955 -1.440 -11.091 1.00 93.06 92 ASN A O 1
ATOM 680 N N . LEU A 1 93 ? 7.508 -2.431 -13.065 1.00 90.50 93 LEU A N 1
ATOM 681 C CA . LEU A 1 93 ? 6.578 -3.433 -12.549 1.00 90.50 93 LEU A CA 1
ATOM 682 C C . LEU A 1 93 ? 7.245 -4.412 -11.574 1.00 90.50 93 LEU A C 1
ATOM 684 O O . LEU A 1 93 ? 6.651 -4.765 -10.554 1.00 90.50 93 LEU A O 1
ATOM 688 N N . HIS A 1 94 ? 8.472 -4.833 -11.867 1.00 91.31 94 HIS A N 1
ATOM 689 C CA . HIS A 1 94 ? 9.225 -5.720 -10.991 1.00 91.31 94 HIS A CA 1
ATOM 690 C C . HIS A 1 94 ? 9.534 -5.023 -9.665 1.00 91.31 94 HIS A C 1
ATOM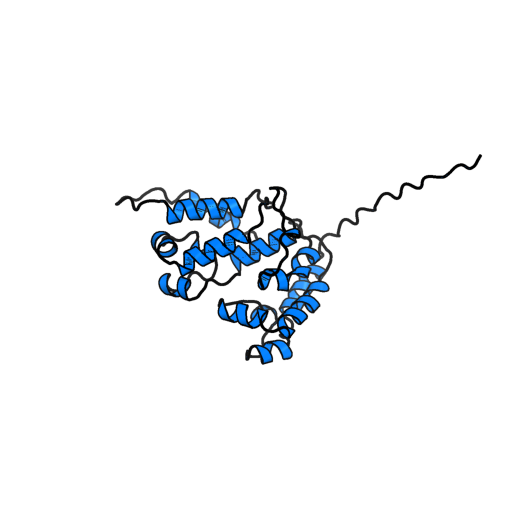 692 O O . HIS A 1 94 ? 9.143 -5.519 -8.612 1.00 91.31 94 HIS A O 1
ATOM 698 N N . ASP A 1 95 ? 10.111 -3.819 -9.710 1.00 91.50 95 ASP A N 1
ATOM 699 C CA . ASP A 1 95 ? 10.432 -3.053 -8.497 1.00 91.50 95 ASP A CA 1
ATOM 700 C C . ASP A 1 95 ? 9.176 -2.736 -7.670 1.00 91.50 95 ASP A C 1
ATOM 702 O O . ASP A 1 95 ? 9.207 -2.756 -6.439 1.00 91.50 95 ASP A O 1
ATOM 706 N N . ALA A 1 96 ? 8.053 -2.452 -8.339 1.00 89.38 96 ALA A N 1
ATOM 707 C CA . ALA A 1 96 ? 6.772 -2.196 -7.689 1.00 89.38 96 ALA A CA 1
ATOM 708 C C . ALA A 1 96 ? 6.249 -3.413 -6.908 1.00 89.38 96 ALA A C 1
ATOM 710 O O . ALA A 1 96 ? 5.595 -3.253 -5.879 1.00 89.38 96 ALA A O 1
ATOM 711 N N . THR A 1 97 ? 6.526 -4.629 -7.377 1.00 90.00 97 THR A N 1
ATOM 712 C CA . THR A 1 97 ? 5.893 -5.850 -6.861 1.00 90.00 97 THR A CA 1
ATOM 713 C C . THR A 1 97 ? 6.820 -6.721 -6.013 1.00 90.00 97 THR A C 1
ATOM 715 O O . THR A 1 97 ? 6.353 -7.389 -5.094 1.00 90.00 97 THR A O 1
ATOM 718 N N . GLU A 1 98 ? 8.139 -6.659 -6.203 1.00 91.62 98 GLU A N 1
ATOM 719 C CA . GLU A 1 98 ? 9.118 -7.469 -5.452 1.00 91.62 98 GLU A CA 1
ATOM 720 C C . GLU A 1 98 ? 9.004 -7.279 -3.922 1.00 91.62 98 GLU A C 1
ATOM 722 O O . GLU A 1 98 ? 9.401 -8.137 -3.134 1.00 91.62 98 GLU A O 1
ATOM 727 N N . ARG A 1 99 ? 8.440 -6.148 -3.475 1.00 92.06 99 ARG A N 1
ATOM 728 C CA . ARG A 1 99 ? 8.281 -5.782 -2.058 1.00 92.06 99 ARG A CA 1
ATOM 729 C C . ARG A 1 99 ? 6.835 -5.831 -1.566 1.00 92.06 99 ARG A C 1
ATOM 731 O O . ARG A 1 99 ? 6.546 -5.292 -0.496 1.00 92.06 99 ARG A O 1
ATOM 738 N N . THR A 1 100 ? 5.924 -6.468 -2.305 1.00 92.00 100 THR A N 1
ATOM 739 C CA . THR A 1 100 ? 4.486 -6.466 -1.993 1.00 92.00 100 THR A CA 1
ATOM 740 C C . THR A 1 100 ? 4.187 -6.933 -0.567 1.00 92.00 100 THR A C 1
ATOM 742 O O . THR A 1 100 ? 3.443 -6.248 0.137 1.00 92.00 100 THR A O 1
ATOM 745 N N . SER A 1 101 ? 4.787 -8.029 -0.088 1.00 93.31 101 SER A N 1
ATOM 746 C CA . SER A 1 101 ? 4.534 -8.499 1.284 1.00 93.31 101 SER A CA 1
ATOM 747 C C . SER A 1 101 ? 5.007 -7.491 2.338 1.00 93.31 101 SER A C 1
ATOM 749 O O . SER A 1 101 ? 4.290 -7.212 3.298 1.00 93.31 101 SER A O 1
ATOM 751 N N . GLN A 1 102 ? 6.171 -6.870 2.121 1.00 94.75 102 GLN A N 1
ATOM 752 C CA . GLN A 1 102 ? 6.763 -5.902 3.042 1.00 94.75 102 GLN A CA 1
ATOM 753 C C . GLN A 1 102 ? 5.930 -4.622 3.124 1.00 94.75 102 GLN A C 1
ATOM 755 O O . GLN A 1 102 ? 5.763 -4.057 4.206 1.00 94.75 102 GLN A O 1
ATOM 760 N N . ILE A 1 103 ? 5.387 -4.176 1.989 1.00 94.44 103 ILE A N 1
ATOM 761 C CA . ILE A 1 103 ? 4.472 -3.033 1.909 1.00 94.44 103 ILE A CA 1
ATOM 762 C C . ILE A 1 103 ? 3.180 -3.343 2.667 1.00 94.44 103 ILE A C 1
ATOM 764 O O . ILE A 1 103 ? 2.800 -2.599 3.573 1.00 94.44 103 ILE A O 1
ATOM 768 N N . ILE A 1 104 ? 2.533 -4.462 2.332 1.00 92.19 104 ILE A N 1
ATOM 769 C CA . ILE A 1 104 ? 1.243 -4.862 2.902 1.00 92.19 104 ILE A CA 1
ATOM 770 C C . ILE A 1 104 ? 1.354 -5.062 4.420 1.00 92.19 104 ILE A C 1
ATOM 772 O O . ILE A 1 104 ? 0.516 -4.575 5.182 1.00 92.19 104 ILE A O 1
ATOM 776 N N . CYS A 1 105 ? 2.422 -5.719 4.870 1.00 94.00 105 CYS A N 1
ATOM 777 C CA . CYS A 1 105 ? 2.652 -6.027 6.279 1.00 94.00 105 CYS A CA 1
ATOM 778 C C . CYS A 1 105 ? 3.359 -4.915 7.060 1.00 94.00 105 CYS A C 1
ATOM 780 O O . CYS A 1 105 ? 3.587 -5.063 8.261 1.00 94.00 105 CYS A O 1
ATOM 782 N N . GLY A 1 106 ? 3.669 -3.783 6.421 1.00 93.31 106 GLY A N 1
ATOM 783 C CA . GLY A 1 106 ? 4.275 -2.628 7.082 1.00 93.31 106 GLY A CA 1
ATOM 784 C C . GLY A 1 106 ? 5.689 -2.887 7.610 1.00 93.31 106 GLY A C 1
ATOM 785 O O . GLY A 1 106 ? 6.084 -2.282 8.605 1.00 93.31 106 GLY A O 1
ATOM 786 N N . THR A 1 107 ? 6.437 -3.784 6.966 1.00 94.94 107 THR A N 1
ATOM 787 C CA . THR A 1 107 ? 7.825 -4.137 7.308 1.00 94.94 107 THR A CA 1
ATOM 788 C C . THR A 1 107 ? 8.839 -3.617 6.288 1.00 94.94 107 THR A C 1
ATOM 790 O O . THR A 1 107 ? 10.016 -3.966 6.370 1.00 94.94 107 THR A O 1
ATOM 793 N N . LEU A 1 108 ? 8.405 -2.799 5.322 1.00 94.81 108 LEU A N 1
ATOM 794 C CA . LEU A 1 108 ? 9.287 -2.175 4.339 1.00 94.81 108 LEU A CA 1
ATOM 795 C C . LEU A 1 108 ? 10.332 -1.278 5.040 1.00 94.81 108 LEU A C 1
ATOM 797 O O . LEU A 1 108 ? 9.953 -0.371 5.787 1.00 94.81 108 LEU A O 1
ATOM 801 N N . PRO A 1 109 ? 11.640 -1.486 4.805 1.00 93.44 109 PRO A N 1
ATOM 802 C CA . PRO A 1 109 ? 12.682 -0.622 5.347 1.00 93.44 109 PRO A CA 1
ATOM 803 C C . PRO A 1 109 ? 12.566 0.817 4.836 1.00 93.44 109 PRO A C 1
ATOM 805 O O . PRO A 1 109 ? 12.432 1.049 3.636 1.00 93.44 109 PRO A O 1
ATOM 808 N N . ALA A 1 110 ? 12.737 1.798 5.727 1.00 89.44 110 ALA A N 1
ATOM 809 C CA . ALA A 1 110 ? 12.712 3.217 5.356 1.00 89.44 110 ALA A CA 1
ATOM 810 C C . ALA A 1 110 ? 13.789 3.591 4.316 1.00 89.44 110 ALA A C 1
ATOM 812 O O . ALA A 1 110 ? 13.592 4.518 3.535 1.00 89.44 110 ALA A O 1
ATOM 813 N N . SER A 1 111 ? 14.900 2.847 4.260 1.00 92.12 111 SER A N 1
ATOM 814 C CA . SER A 1 111 ? 15.964 3.030 3.262 1.00 92.12 111 SER A CA 1
ATOM 815 C C . SER A 1 111 ? 15.527 2.746 1.823 1.00 92.12 111 SER A C 1
ATOM 817 O O . SER A 1 111 ? 16.236 3.133 0.902 1.00 92.12 111 SER A O 1
ATOM 819 N N . LEU A 1 112 ? 14.403 2.048 1.625 1.00 93.00 112 LEU A N 1
ATOM 820 C CA . LEU A 1 112 ? 13.821 1.774 0.307 1.00 93.00 112 LEU A CA 1
ATOM 821 C C . LEU A 1 112 ? 12.756 2.802 -0.094 1.00 93.00 112 LEU A C 1
ATOM 823 O O . LEU A 1 112 ? 12.155 2.665 -1.154 1.00 93.00 112 LEU A O 1
ATOM 827 N N . THR A 1 113 ? 12.508 3.805 0.753 1.00 94.25 113 THR A N 1
ATOM 828 C CA . THR A 1 113 ? 11.535 4.868 0.486 1.00 94.25 113 THR A CA 1
ATOM 829 C C . THR A 1 113 ? 12.228 6.204 0.259 1.00 94.25 113 THR A C 1
ATOM 831 O O . THR A 1 113 ? 13.187 6.552 0.957 1.00 94.25 113 THR A O 1
ATOM 834 N N . THR A 1 114 ? 11.712 6.982 -0.684 1.00 95.00 114 THR A N 1
ATOM 835 C CA . THR A 1 114 ? 12.236 8.306 -1.027 1.00 95.00 114 THR A CA 1
ATOM 836 C C . THR A 1 114 ? 11.746 9.336 -0.013 1.00 95.00 114 THR A C 1
ATOM 838 O O . THR A 1 114 ? 10.546 9.486 0.217 1.00 95.00 114 THR A O 1
ATOM 841 N N . ASN A 1 115 ? 12.673 10.050 0.628 1.00 92.81 115 ASN A N 1
ATOM 842 C CA . ASN A 1 115 ? 12.357 11.023 1.683 1.00 92.81 115 ASN A CA 1
ATOM 843 C C . ASN A 1 115 ? 13.089 12.367 1.527 1.00 92.81 115 ASN A C 1
ATOM 845 O O . ASN A 1 115 ? 13.184 13.141 2.476 1.00 92.81 115 ASN A O 1
ATOM 849 N N . ASP A 1 116 ? 13.620 12.645 0.341 1.00 92.75 116 ASP A N 1
ATOM 850 C CA . ASP A 1 116 ? 14.384 13.855 0.017 1.00 92.75 116 ASP A CA 1
ATOM 851 C C . ASP A 1 116 ? 13.587 14.870 -0.825 1.00 92.75 116 ASP A C 1
ATOM 853 O O . ASP A 1 116 ? 14.116 15.910 -1.216 1.00 92.75 116 ASP A O 1
ATOM 857 N N . GLY A 1 117 ? 12.307 14.594 -1.096 1.00 92.06 117 GLY A N 1
ATOM 858 C CA . GLY A 1 117 ? 11.446 15.428 -1.933 1.00 92.06 117 GLY A CA 1
ATOM 859 C C . GLY A 1 117 ? 11.660 15.249 -3.437 1.00 92.06 117 GLY A C 1
ATOM 860 O O . GLY A 1 117 ? 11.064 16.001 -4.209 1.00 92.06 117 GLY A O 1
ATOM 861 N N . SER A 1 118 ? 12.481 14.285 -3.862 1.00 95.50 118 SER A N 1
ATOM 862 C CA . SER A 1 118 ? 12.652 13.939 -5.275 1.00 95.50 118 SER A CA 1
ATOM 863 C C . SER A 1 118 ? 11.460 13.136 -5.823 1.00 95.50 118 SER A C 1
ATOM 865 O O . SER A 1 118 ? 10.437 12.962 -5.154 1.00 95.50 118 SER A O 1
ATOM 867 N N . ALA A 1 119 ? 11.545 12.700 -7.082 1.00 95.94 119 ALA A N 1
ATOM 868 C CA . ALA A 1 119 ? 10.488 11.920 -7.719 1.00 95.94 119 ALA A CA 1
ATOM 869 C C . ALA A 1 119 ? 10.289 10.569 -7.011 1.00 95.94 119 ALA A C 1
ATOM 871 O O . ALA A 1 119 ? 11.255 9.893 -6.665 1.00 95.94 119 ALA A O 1
ATOM 872 N N . CYS A 1 120 ? 9.035 10.159 -6.820 1.00 96.25 120 CYS A N 1
ATOM 873 C CA . CYS A 1 120 ? 8.718 8.878 -6.193 1.00 96.25 120 CYS A CA 1
ATOM 874 C C . CYS A 1 120 ? 9.214 7.699 -7.044 1.00 96.25 120 CYS A C 1
ATOM 876 O O . CYS A 1 120 ? 8.905 7.614 -8.236 1.00 96.25 120 CYS A O 1
ATOM 878 N N . SER A 1 121 ? 9.909 6.750 -6.414 1.00 95.81 121 SER A N 1
ATOM 879 C CA . SER A 1 121 ? 10.281 5.475 -7.039 1.00 95.81 121 SER A CA 1
ATOM 880 C C . SER A 1 121 ? 9.063 4.562 -7.255 1.00 95.81 121 SER A C 1
ATOM 882 O O . SER A 1 121 ? 7.975 4.804 -6.725 1.00 95.81 121 SER A O 1
ATOM 884 N N . SER A 1 122 ? 9.235 3.459 -7.988 1.00 94.50 122 SER A N 1
ATOM 885 C CA . SER A 1 122 ? 8.181 2.443 -8.157 1.00 94.50 122 SER A CA 1
ATOM 886 C C . SER A 1 122 ? 7.718 1.832 -6.828 1.00 94.50 122 SER A C 1
ATOM 888 O O . SER A 1 122 ? 6.526 1.573 -6.637 1.00 94.50 122 SER A O 1
ATOM 890 N N . VAL A 1 123 ? 8.647 1.661 -5.881 1.00 95.19 123 VAL A N 1
ATOM 891 C CA . VAL A 1 123 ? 8.354 1.168 -4.529 1.00 95.19 123 VAL A CA 1
ATOM 892 C C . VAL A 1 123 ? 7.523 2.194 -3.758 1.00 95.19 123 VAL A C 1
ATOM 894 O O . VAL A 1 123 ? 6.491 1.836 -3.188 1.00 95.19 123 VAL A O 1
ATOM 897 N N . ASP A 1 124 ? 7.909 3.476 -3.798 1.00 96.81 124 ASP A N 1
ATOM 898 C CA . ASP A 1 124 ? 7.165 4.560 -3.139 1.00 96.81 124 ASP A CA 1
ATOM 899 C C . ASP A 1 124 ? 5.729 4.631 -3.645 1.00 96.81 124 ASP A C 1
ATOM 901 O O . ASP A 1 124 ? 4.785 4.688 -2.860 1.00 96.81 124 ASP A O 1
ATOM 905 N N . ARG A 1 125 ? 5.556 4.587 -4.968 1.00 95.44 125 ARG A N 1
ATOM 906 C CA . ARG A 1 125 ? 4.243 4.649 -5.619 1.00 95.44 125 ARG A CA 1
ATOM 907 C C . ARG A 1 125 ? 3.350 3.482 -5.205 1.00 95.44 125 ARG A C 1
ATOM 909 O O . ARG A 1 125 ? 2.166 3.689 -4.939 1.00 95.44 125 ARG A O 1
ATOM 916 N N . THR A 1 126 ? 3.917 2.284 -5.082 1.00 94.56 126 THR A N 1
ATOM 917 C CA . THR A 1 126 ? 3.181 1.100 -4.616 1.00 94.56 126 THR A CA 1
ATOM 918 C C . THR A 1 126 ? 2.800 1.223 -3.144 1.00 94.56 126 THR A C 1
ATOM 920 O O . THR A 1 126 ? 1.649 0.965 -2.783 1.00 94.56 126 THR A O 1
ATOM 923 N N . LEU A 1 127 ? 3.723 1.688 -2.296 1.00 96.00 127 LEU A N 1
ATOM 924 C CA . LEU A 1 127 ? 3.448 1.961 -0.887 1.00 96.00 127 LEU A CA 1
ATOM 925 C C . LEU A 1 127 ? 2.331 3.001 -0.733 1.00 96.00 127 LEU A C 1
ATOM 927 O O . LEU A 1 127 ? 1.375 2.759 -0.001 1.00 96.00 127 LEU A O 1
ATOM 931 N N . ILE A 1 128 ? 2.405 4.122 -1.453 1.00 94.75 128 ILE A N 1
ATOM 932 C CA . ILE A 1 128 ? 1.374 5.170 -1.445 1.00 94.75 128 ILE A CA 1
ATOM 933 C C . ILE A 1 128 ? 0.023 4.592 -1.883 1.00 94.75 128 ILE A C 1
ATOM 935 O O . ILE A 1 128 ? -0.969 4.791 -1.181 1.00 94.75 128 ILE A O 1
ATOM 939 N N . SER A 1 129 ? -0.022 3.849 -2.994 1.00 92.38 129 SER A N 1
ATOM 940 C CA . SER A 1 129 ? -1.252 3.219 -3.497 1.00 92.38 129 SER A CA 1
ATOM 941 C C . SER A 1 129 ? -1.890 2.305 -2.449 1.00 92.38 129 SER A C 1
ATOM 943 O O . SER A 1 129 ? -3.085 2.424 -2.160 1.00 92.38 129 SER A O 1
ATOM 945 N N . PHE A 1 130 ? -1.085 1.460 -1.798 1.00 92.88 130 PHE A N 1
ATOM 946 C CA . PHE A 1 130 ? -1.566 0.608 -0.718 1.00 92.88 130 PHE A CA 1
ATOM 947 C C . PHE A 1 130 ? -2.089 1.434 0.464 1.00 92.88 130 PHE A C 1
ATOM 949 O O . PHE A 1 130 ? -3.241 1.274 0.864 1.00 92.88 130 PHE A O 1
ATOM 956 N N . LEU A 1 131 ? -1.282 2.348 1.006 1.00 93.19 131 LEU A N 1
ATOM 957 C CA . LEU A 1 131 ? -1.627 3.140 2.191 1.00 93.19 131 LEU A CA 1
ATOM 958 C C . LEU A 1 131 ? -2.884 3.997 1.999 1.00 93.19 131 LEU A C 1
ATOM 960 O O . LEU A 1 131 ? -3.690 4.124 2.922 1.00 93.19 131 LEU A O 1
ATOM 964 N N . MET A 1 132 ? -3.048 4.579 0.812 1.00 88.69 132 MET A N 1
ATOM 965 C CA . MET A 1 132 ? -4.144 5.493 0.504 1.00 88.69 132 MET A CA 1
ATOM 966 C C . MET A 1 132 ? -5.414 4.746 0.087 1.00 88.69 132 MET A C 1
ATOM 968 O O . MET A 1 132 ? -6.506 5.088 0.548 1.00 88.69 132 MET A O 1
ATOM 972 N N . GLY A 1 133 ? -5.274 3.739 -0.778 1.00 87.44 133 GLY A N 1
ATOM 973 C CA . GLY A 1 133 ? -6.391 3.129 -1.499 1.00 87.44 133 GLY A CA 1
ATOM 974 C C . GLY A 1 133 ? -6.761 1.710 -1.082 1.00 87.44 133 GLY A C 1
ATOM 975 O O . GLY A 1 133 ? -7.831 1.255 -1.465 1.00 87.44 133 GLY A O 1
ATOM 976 N N . GLN A 1 134 ? -5.923 1.000 -0.321 1.00 88.50 134 GLN A N 1
ATOM 977 C CA . GLN A 1 134 ? -6.151 -0.430 -0.043 1.00 88.50 134 GLN A CA 1
ATOM 978 C C . GLN A 1 134 ? -6.020 -0.804 1.432 1.00 88.50 134 GLN A C 1
ATOM 980 O O . GLN A 1 134 ? -6.632 -1.774 1.873 1.00 88.50 134 GLN A O 1
ATOM 985 N N . LYS A 1 135 ? -5.239 -0.051 2.214 1.00 90.50 135 LYS A N 1
ATOM 986 C CA . LYS A 1 135 ? -5.021 -0.342 3.627 1.00 90.50 135 LYS A CA 1
ATOM 987 C C . LYS A 1 135 ? -6.347 -0.197 4.380 1.00 90.50 135 LYS A C 1
ATOM 989 O O . LYS A 1 135 ? -6.887 0.912 4.446 1.00 90.50 135 LYS A O 1
ATOM 994 N N . PRO A 1 136 ? -6.858 -1.288 4.972 1.00 89.56 136 PRO A N 1
ATOM 995 C CA . PRO A 1 136 ? -8.165 -1.280 5.594 1.00 89.56 136 PRO A CA 1
ATOM 996 C C . PRO A 1 136 ? -8.152 -0.417 6.850 1.00 89.56 136 PRO A C 1
ATOM 998 O O . PRO A 1 136 ? -7.262 -0.509 7.705 1.00 89.56 136 PRO A O 1
ATOM 1001 N N . VAL A 1 137 ? -9.189 0.397 6.978 1.00 88.88 137 VAL A N 1
ATOM 1002 C CA . VAL A 1 137 ? -9.431 1.199 8.172 1.00 88.88 137 VAL A CA 1
ATOM 1003 C C . VAL A 1 137 ? -9.842 0.268 9.328 1.00 88.88 137 VAL A C 1
AT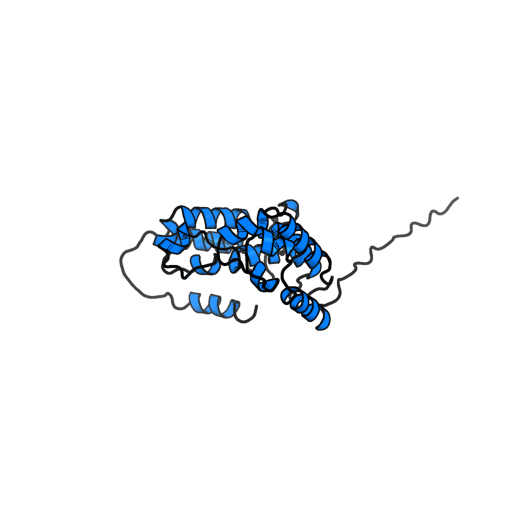OM 1005 O O . VAL A 1 137 ? -10.640 -0.650 9.123 1.00 88.88 137 VAL A O 1
ATOM 1008 N N . PRO A 1 138 ? -9.339 0.478 10.560 1.00 89.12 138 PRO A N 1
ATOM 1009 C CA . PRO A 1 138 ? -9.766 -0.294 11.724 1.00 89.12 138 PRO A CA 1
ATOM 1010 C C . PRO A 1 138 ? -11.278 -0.203 11.960 1.00 89.12 138 PRO A C 1
ATOM 1012 O O . PRO A 1 138 ? -11.857 0.882 11.867 1.00 89.12 138 PRO A O 1
ATOM 1015 N N . SER A 1 139 ? -11.911 -1.312 12.355 1.00 86.50 139 SER A N 1
ATOM 1016 C CA . SER A 1 139 ? -13.362 -1.367 12.617 1.00 86.50 139 SER A CA 1
ATOM 1017 C C . SER A 1 139 ? -13.826 -0.313 13.626 1.00 86.50 139 SER A C 1
ATOM 1019 O O . SER A 1 139 ? -14.830 0.350 13.396 1.00 86.50 139 SER A O 1
ATOM 1021 N N . ALA A 1 140 ? -13.029 -0.058 14.668 1.00 87.12 140 ALA A N 1
ATOM 1022 C CA . ALA A 1 140 ? -13.300 0.975 15.671 1.00 87.12 140 ALA A CA 1
ATOM 1023 C C . ALA A 1 140 ? -13.400 2.402 15.092 1.00 87.12 140 ALA A C 1
ATOM 1025 O O . ALA A 1 140 ? -14.017 3.274 15.697 1.00 87.12 140 ALA A O 1
ATOM 1026 N N . CYS A 1 141 ? -12.783 2.661 13.935 1.00 87.94 141 CYS A N 1
ATOM 1027 C CA . CYS A 1 141 ? -12.976 3.903 13.193 1.00 87.94 141 CYS A CA 1
ATOM 1028 C C . CYS A 1 141 ? -14.194 3.805 12.254 1.00 87.94 141 CYS A C 1
ATOM 1030 O O . CYS A 1 141 ? -15.019 4.713 12.223 1.00 87.94 141 CYS A O 1
ATOM 1032 N N . LEU A 1 142 ? -14.348 2.687 11.534 1.00 85.25 142 LEU A N 1
ATOM 1033 C CA . LEU A 1 142 ? -15.438 2.466 10.571 1.00 85.25 142 LEU A CA 1
ATOM 1034 C C . LEU A 1 142 ? -16.840 2.512 11.183 1.00 85.25 142 LEU A C 1
ATOM 1036 O O . LEU A 1 142 ? -17.736 3.139 10.616 1.00 85.25 142 LEU A O 1
ATOM 1040 N N . GLU A 1 143 ? -17.040 1.839 12.316 1.00 81.25 143 GLU A N 1
ATOM 1041 C CA . GLU A 1 143 ? -18.346 1.703 12.974 1.00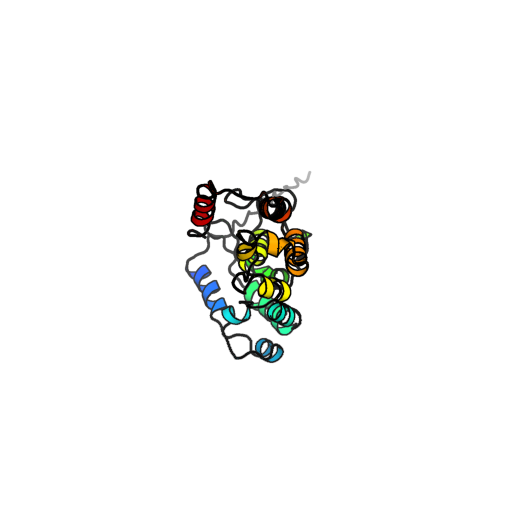 81.25 143 GLU A CA 1
ATOM 1042 C C . GLU A 1 143 ? -18.940 3.072 13.317 1.00 81.25 143 GLU A C 1
ATOM 1044 O O . GLU A 1 143 ? -20.119 3.330 13.082 1.00 81.25 143 GLU A O 1
ATOM 1049 N N . ALA A 1 144 ? -18.100 3.996 13.778 1.00 75.75 144 ALA A N 1
ATOM 1050 C CA . ALA A 1 144 ? -18.518 5.341 14.146 1.00 75.75 144 ALA A CA 1
ATOM 1051 C C . ALA A 1 144 ? -18.752 6.276 12.936 1.00 75.75 144 ALA A C 1
ATOM 1053 O O . ALA A 1 144 ? -19.441 7.294 13.062 1.00 75.75 144 ALA A O 1
ATOM 1054 N N . LEU A 1 145 ? -18.232 5.916 11.756 1.00 78.19 145 LEU A N 1
ATOM 1055 C CA . LEU A 1 145 ? -18.441 6.626 10.485 1.00 78.19 145 LEU A CA 1
ATOM 1056 C C . LEU A 1 145 ? -19.589 6.034 9.641 1.00 78.19 145 LEU A C 1
ATOM 1058 O O . LEU A 1 145 ? -19.876 6.531 8.550 1.00 78.19 145 LEU A O 1
ATOM 1062 N N . GLY A 1 146 ? -20.264 4.988 10.133 1.00 70.88 146 GLY A N 1
ATOM 1063 C CA . GLY A 1 146 ? -21.380 4.339 9.438 1.00 70.88 146 GLY A CA 1
ATOM 1064 C C . GLY A 1 146 ? -20.961 3.356 8.339 1.00 70.88 146 GLY A C 1
ATOM 1065 O O . GLY A 1 146 ? -21.738 3.114 7.422 1.00 70.88 146 GLY A O 1
ATOM 1066 N N . GLY A 1 147 ? -19.741 2.808 8.400 1.00 66.12 147 GLY A N 1
ATOM 1067 C CA . GLY A 1 147 ? -19.312 1.650 7.599 1.00 66.12 147 GLY A CA 1
ATOM 1068 C C . GLY A 1 147 ? -18.953 1.900 6.126 1.00 66.12 147 GLY A C 1
ATOM 1069 O O . GLY A 1 147 ? -18.429 0.996 5.483 1.00 66.12 147 GLY A O 1
ATOM 1070 N N . ASN A 1 148 ? -19.165 3.104 5.589 1.00 59.16 148 ASN A N 1
ATOM 1071 C CA . ASN A 1 148 ? -18.983 3.381 4.154 1.00 59.16 148 ASN A CA 1
ATOM 1072 C C . ASN A 1 148 ? -17.541 3.727 3.727 1.00 59.16 148 ASN A C 1
ATOM 1074 O O . ASN A 1 148 ? -17.289 3.884 2.536 1.00 59.16 148 ASN A O 1
ATOM 1078 N N . ALA A 1 149 ? -16.599 3.885 4.662 1.00 61.34 149 ALA A N 1
ATOM 1079 C CA . ALA A 1 149 ? -15.277 4.450 4.376 1.00 61.34 149 ALA A CA 1
ATOM 1080 C C . ALA A 1 149 ? -14.133 3.456 4.634 1.00 61.34 149 ALA A C 1
ATOM 1082 O O . ALA A 1 149 ? -13.433 3.566 5.631 1.00 61.34 149 ALA A O 1
ATOM 1083 N N . THR A 1 150 ? -13.934 2.482 3.744 1.00 78.12 150 THR A N 1
ATOM 1084 C CA . THR A 1 150 ? -12.992 1.357 3.940 1.00 78.12 150 THR A CA 1
ATOM 1085 C C . THR A 1 150 ? -11.510 1.717 3.811 1.00 78.12 150 THR A C 1
ATOM 1087 O O . THR A 1 150 ? -10.660 0.934 4.238 1.00 78.12 150 THR A O 1
ATOM 1090 N N . THR A 1 151 ? -11.194 2.893 3.265 1.00 84.50 151 THR A N 1
ATOM 1091 C CA . THR A 1 151 ? -9.831 3.334 2.942 1.00 84.50 151 THR A CA 1
ATOM 1092 C C . THR A 1 151 ? -9.562 4.741 3.462 1.00 84.50 151 THR A C 1
ATOM 1094 O O . THR A 1 151 ? -10.475 5.504 3.789 1.00 84.50 151 THR A O 1
ATOM 1097 N N . LEU A 1 152 ? -8.289 5.129 3.491 1.00 83.38 152 LEU A N 1
ATOM 1098 C CA . LEU A 1 152 ? -7.904 6.479 3.881 1.00 83.38 152 LEU A CA 1
ATOM 1099 C C . LEU A 1 152 ? -8.454 7.544 2.914 1.00 83.38 152 LEU A C 1
ATOM 1101 O O . LEU A 1 152 ? -8.948 8.580 3.364 1.00 83.38 152 LEU A O 1
ATOM 1105 N N . THR A 1 153 ? -8.440 7.269 1.606 1.00 81.06 153 THR A N 1
ATOM 1106 C CA . THR A 1 153 ? -9.053 8.138 0.585 1.00 81.06 153 THR A CA 1
ATOM 1107 C C . THR A 1 153 ? -10.563 8.281 0.737 1.00 81.06 153 THR A C 1
ATOM 1109 O O . THR A 1 153 ? -11.103 9.284 0.288 1.00 81.06 153 THR A O 1
ATOM 1112 N N . ALA A 1 154 ? -11.251 7.344 1.393 1.00 79.12 154 ALA A N 1
ATOM 1113 C CA . ALA A 1 154 ? -12.674 7.476 1.694 1.00 79.12 154 ALA A CA 1
ATOM 1114 C C . ALA A 1 154 ? -12.947 8.307 2.965 1.00 79.12 154 ALA A C 1
ATOM 1116 O O . ALA A 1 154 ? -14.018 8.899 3.096 1.00 79.12 154 ALA A O 1
ATOM 1117 N N . ILE A 1 155 ? -11.989 8.379 3.899 1.00 77.31 155 ILE A N 1
ATOM 1118 C CA . ILE A 1 155 ? -12.147 9.073 5.191 1.00 77.31 155 ILE A CA 1
ATOM 1119 C C . ILE A 1 155 ? -11.712 10.540 5.130 1.00 77.31 155 ILE A C 1
ATOM 1121 O O . ILE A 1 155 ? -12.377 11.405 5.707 1.00 77.31 155 ILE A O 1
ATOM 1125 N N . LEU A 1 156 ? -10.603 10.838 4.449 1.00 73.81 156 LEU A N 1
ATOM 1126 C CA . LEU A 1 156 ? -10.034 12.191 4.406 1.00 73.81 156 LEU A CA 1
ATOM 1127 C C . LEU A 1 156 ? -10.901 13.249 3.693 1.00 73.81 156 LEU A C 1
ATOM 1129 O O . LEU A 1 156 ? -10.933 14.374 4.184 1.00 73.81 156 LEU A O 1
ATOM 1133 N N . PRO A 1 157 ? -11.650 12.951 2.612 1.00 65.38 157 PRO A N 1
ATOM 1134 C CA . PRO A 1 157 ? -12.547 13.927 1.995 1.00 65.38 157 PRO A CA 1
ATOM 1135 C C . PRO A 1 157 ? -13.873 14.103 2.753 1.00 65.38 157 PRO A C 1
ATOM 1137 O O . PRO A 1 157 ? -14.807 14.707 2.225 1.00 65.38 157 PRO A O 1
ATOM 1140 N N . SER A 1 158 ? -14.018 13.542 3.958 1.00 58.78 158 SER A N 1
ATOM 1141 C CA . SER A 1 158 ? -15.343 13.387 4.541 1.00 58.78 158 SER A CA 1
ATOM 1142 C C . SER A 1 158 ? -15.952 14.715 4.999 1.00 58.78 158 SER A C 1
ATOM 1144 O O . SER A 1 158 ? -15.406 15.468 5.803 1.00 58.78 158 SER A O 1
ATOM 1146 N N . THR A 1 159 ? -17.211 14.901 4.614 1.00 59.28 159 THR A N 1
ATOM 1147 C CA . THR A 1 159 ? -18.209 15.752 5.284 1.00 59.28 159 THR A CA 1
ATOM 1148 C C . THR A 1 159 ? -18.433 15.385 6.764 1.00 59.28 159 THR A C 1
ATOM 1150 O O . THR A 1 159 ? -19.320 15.934 7.411 1.00 59.28 159 THR A O 1
ATOM 1153 N N . GLN A 1 160 ? -17.650 14.441 7.299 1.00 70.19 160 GLN A N 1
ATOM 1154 C CA . GLN A 1 160 ? -17.665 13.931 8.664 1.00 70.19 160 GLN A CA 1
ATOM 1155 C C . GLN A 1 160 ? -16.340 14.212 9.393 1.00 70.19 160 GLN A C 1
ATOM 1157 O O . GLN A 1 160 ? -16.032 13.529 10.369 1.00 70.19 160 GLN A O 1
ATOM 1162 N N . ALA A 1 161 ? -15.575 15.206 8.932 1.00 73.00 161 ALA A N 1
ATOM 1163 C CA . ALA A 1 161 ? -14.317 15.664 9.517 1.00 73.00 161 ALA A CA 1
ATOM 1164 C C . ALA A 1 161 ? -14.336 15.700 11.059 1.00 73.00 161 ALA A C 1
ATOM 1166 O O . ALA A 1 161 ? -13.507 15.053 11.701 1.00 73.00 161 ALA A O 1
ATOM 1167 N N . ASP A 1 162 ? -15.364 16.318 11.649 1.00 75.81 162 ASP A N 1
ATOM 1168 C CA . ASP A 1 162 ? -15.551 16.390 13.105 1.00 75.81 162 ASP A CA 1
ATOM 1169 C C . ASP A 1 162 ? -15.583 15.008 13.777 1.00 75.81 162 ASP A C 1
ATOM 1171 O O . ASP A 1 162 ? -14.977 14.804 14.830 1.00 75.81 162 ASP A O 1
ATOM 1175 N N . ARG A 1 163 ? -16.253 14.022 13.161 1.00 79.81 163 ARG A N 1
ATOM 1176 C CA . ARG A 1 163 ? -16.316 12.649 13.690 1.00 79.81 163 ARG A CA 1
ATOM 1177 C C . ARG A 1 163 ? -14.978 11.943 13.552 1.00 79.81 163 ARG A C 1
ATOM 1179 O O . ARG A 1 163 ? -14.537 11.304 14.501 1.00 79.81 163 ARG A O 1
ATOM 1186 N N . VAL A 1 164 ? -14.319 12.075 12.401 1.00 82.06 164 VAL A N 1
ATOM 1187 C CA . VAL A 1 164 ? -12.993 11.481 12.160 1.00 82.06 164 VAL A CA 1
ATOM 1188 C C . VAL A 1 164 ? -11.990 11.979 13.202 1.00 82.06 164 VAL A C 1
ATOM 1190 O O . VAL A 1 164 ? -11.248 11.180 13.774 1.00 82.06 164 VAL A O 1
ATOM 1193 N N . CYS A 1 165 ? -11.997 13.278 13.497 1.00 84.06 165 CYS A N 1
ATOM 1194 C CA . CYS A 1 165 ? -11.074 13.892 14.450 1.00 84.06 165 CYS A CA 1
ATOM 1195 C C . CYS A 1 165 ? -11.438 13.617 15.914 1.00 84.06 165 CYS A C 1
ATOM 1197 O O . CYS A 1 165 ? -10.543 13.538 16.754 1.00 84.06 165 CYS A O 1
ATOM 1199 N N . ALA A 1 166 ? -12.723 13.419 16.224 1.00 83.81 166 ALA A N 1
ATOM 1200 C CA . ALA A 1 166 ? -13.174 13.058 17.566 1.00 83.81 166 ALA A CA 1
ATOM 1201 C C . ALA A 1 166 ? -12.842 11.605 17.951 1.00 83.81 166 ALA A C 1
ATOM 1203 O O . ALA A 1 166 ? -12.842 11.272 19.135 1.00 83.81 166 ALA A O 1
ATOM 1204 N N . LEU A 1 167 ? -12.558 10.732 16.978 1.00 87.81 167 LEU A N 1
ATOM 1205 C CA . LEU A 1 167 ? -12.317 9.308 17.207 1.00 87.81 167 LEU A CA 1
ATOM 1206 C C . LEU A 1 167 ? -10.813 8.998 17.332 1.00 87.81 167 LEU A C 1
ATOM 1208 O O . LEU A 1 167 ? -10.071 9.087 16.344 1.00 87.81 167 LEU A O 1
ATOM 1212 N N . PRO A 1 168 ? -10.335 8.531 18.506 1.00 89.44 168 PRO A N 1
ATOM 1213 C CA . PRO A 1 168 ? -8.933 8.153 18.691 1.00 89.44 168 PRO A CA 1
ATOM 1214 C C . PRO A 1 168 ? -8.465 7.058 17.726 1.00 89.44 168 PRO A C 1
ATOM 1216 O O . PRO A 1 168 ? -7.319 7.076 17.282 1.00 89.44 168 PRO A O 1
ATOM 1219 N N . ALA A 1 169 ? -9.350 6.123 17.362 1.00 89.69 169 ALA A N 1
ATOM 1220 C CA . ALA A 1 169 ? -9.043 5.059 16.408 1.00 89.69 169 ALA A CA 1
ATOM 1221 C C . ALA A 1 169 ? -8.745 5.610 15.002 1.00 89.69 169 ALA A C 1
ATOM 1223 O O . ALA A 1 169 ? -7.757 5.213 14.385 1.00 89.69 169 ALA A O 1
ATOM 1224 N N . CYS A 1 170 ? -9.550 6.564 14.520 1.00 87.69 170 CYS A N 1
ATOM 1225 C CA . CYS A 1 170 ? -9.341 7.197 13.220 1.00 87.69 170 CYS A CA 1
ATOM 1226 C C . CYS A 1 170 ? -8.071 8.051 13.215 1.00 87.69 170 CYS A C 1
ATOM 1228 O O . CYS A 1 170 ? -7.212 7.886 12.350 1.00 87.69 170 CYS A O 1
ATOM 1230 N N . THR A 1 171 ? -7.898 8.918 14.215 1.00 87.50 171 THR A N 1
ATOM 1231 C CA . THR A 1 171 ? -6.714 9.787 14.293 1.00 87.50 171 THR A CA 1
ATOM 1232 C C . THR A 1 171 ? -5.420 8.990 14.454 1.00 87.50 171 THR A C 1
ATOM 1234 O O . THR A 1 171 ? -4.412 9.338 13.838 1.00 87.50 171 THR A O 1
ATOM 1237 N N . SER A 1 172 ? -5.433 7.890 15.215 1.00 89.88 172 SER A N 1
ATOM 1238 C CA . SER A 1 172 ? -4.276 6.996 15.345 1.00 89.88 172 SER A CA 1
ATOM 1239 C C . SER A 1 172 ? -3.959 6.286 14.032 1.00 89.88 172 SER A C 1
ATOM 1241 O O . SER A 1 172 ? -2.793 6.228 13.645 1.00 89.88 172 SER A O 1
ATOM 1243 N N . PHE A 1 173 ? -4.980 5.803 13.317 1.00 90.06 173 PHE A N 1
ATOM 1244 C CA . PHE A 1 173 ? -4.816 5.184 12.001 1.00 90.06 173 PHE A CA 1
ATOM 1245 C C . PHE A 1 173 ? -4.227 6.156 10.971 1.00 90.06 173 PHE A C 1
ATOM 1247 O O . PHE A 1 173 ? -3.257 5.812 10.290 1.00 90.06 173 PHE A O 1
ATOM 1254 N N . ILE A 1 174 ? -4.759 7.380 10.888 1.00 88.81 174 ILE A N 1
ATOM 1255 C CA . ILE A 1 174 ? -4.264 8.388 9.945 1.00 88.81 174 ILE A CA 1
ATOM 1256 C C . ILE A 1 174 ? -2.826 8.779 10.301 1.00 88.81 174 ILE A C 1
ATOM 1258 O O . ILE A 1 174 ? -1.966 8.774 9.427 1.00 88.81 174 ILE A O 1
ATOM 1262 N N . LYS A 1 175 ? -2.521 9.035 11.582 1.00 88.75 175 LYS A N 1
ATOM 1263 C CA . LYS A 1 175 ? -1.150 9.349 12.031 1.00 88.75 175 LYS A CA 1
ATOM 1264 C C . LYS A 1 175 ? -0.170 8.214 11.737 1.00 88.75 175 LYS A C 1
ATOM 1266 O O . LYS A 1 175 ? 0.957 8.477 11.325 1.00 88.75 175 LYS A O 1
ATOM 1271 N N . ALA A 1 176 ? -0.574 6.963 11.955 1.00 90.94 176 ALA A N 1
ATOM 1272 C CA . ALA A 1 176 ? 0.257 5.803 11.648 1.00 90.94 176 ALA A CA 1
ATOM 1273 C C . ALA A 1 176 ? 0.517 5.682 10.140 1.00 90.94 176 ALA A C 1
ATOM 1275 O O . ALA A 1 176 ? 1.645 5.416 9.737 1.00 90.94 176 ALA A O 1
ATOM 1276 N N . THR A 1 177 ? -0.500 5.926 9.314 1.00 90.62 177 THR A N 1
ATOM 1277 C CA . THR A 1 177 ? -0.374 5.898 7.852 1.00 90.62 177 THR A CA 1
ATOM 1278 C C . THR A 1 177 ? 0.482 7.054 7.334 1.00 90.62 177 THR A C 1
ATOM 1280 O O . THR A 1 177 ? 1.390 6.829 6.543 1.00 90.62 177 THR A O 1
ATOM 1283 N N . TYR A 1 178 ? 0.296 8.263 7.867 1.00 90.81 178 TYR A N 1
ATOM 1284 C CA . TYR A 1 178 ? 1.116 9.436 7.559 1.00 90.81 178 TYR A CA 1
ATOM 1285 C C . TYR A 1 178 ? 2.607 9.206 7.838 1.00 90.81 178 TYR A C 1
ATOM 1287 O O . TYR A 1 178 ? 3.457 9.579 7.035 1.00 90.81 178 TYR A O 1
ATOM 1295 N N . LYS A 1 179 ? 2.941 8.549 8.956 1.00 90.81 179 LYS A N 1
ATOM 1296 C CA . LYS A 1 179 ? 4.332 8.207 9.297 1.00 90.81 179 LYS A CA 1
ATOM 1297 C C . LYS A 1 179 ? 4.988 7.252 8.298 1.00 90.81 179 LYS A C 1
ATOM 1299 O O . LYS A 1 179 ? 6.209 7.247 8.213 1.00 90.81 179 LYS A O 1
ATOM 1304 N N . GLN A 1 180 ? 4.195 6.443 7.598 1.00 92.69 180 GLN A N 1
ATOM 1305 C CA . GLN A 1 180 ? 4.683 5.494 6.597 1.00 92.69 180 GLN A CA 1
ATOM 1306 C C . GLN A 1 180 ? 4.790 6.122 5.203 1.00 92.69 180 GLN A C 1
ATOM 1308 O O . GLN A 1 180 ? 5.390 5.511 4.328 1.00 92.69 180 GLN A O 1
ATOM 1313 N N . LEU A 1 181 ? 4.227 7.315 4.975 1.00 92.94 181 LEU A N 1
ATOM 1314 C CA . LEU A 1 181 ? 4.305 7.942 3.663 1.00 92.94 181 LEU A CA 1
ATOM 1315 C C . LEU A 1 181 ? 5.717 8.464 3.357 1.00 92.94 181 LEU A C 1
ATOM 1317 O O . LEU A 1 181 ? 6.290 9.192 4.185 1.00 92.94 181 LEU A O 1
ATOM 1321 N N . PRO A 1 182 ? 6.223 8.183 2.143 1.00 94.69 182 PRO A N 1
ATOM 1322 C CA . PRO A 1 182 ? 7.446 8.791 1.648 1.00 94.69 182 PRO A CA 1
ATOM 1323 C C . PRO A 1 182 ? 7.260 10.298 1.443 1.00 94.69 182 PRO A C 1
ATOM 1325 O O . PRO A 1 182 ? 6.151 10.799 1.226 1.00 94.69 182 PRO A O 1
ATOM 1328 N N . GLN A 1 183 ? 8.367 11.030 1.502 1.00 94.94 183 GLN A N 1
ATOM 1329 C CA . GLN A 1 183 ? 8.425 12.441 1.135 1.00 94.94 183 GLN A CA 1
ATOM 1330 C C . GLN A 1 183 ? 9.007 12.548 -0.277 1.00 94.94 183 GLN A C 1
ATOM 1332 O O . GLN A 1 183 ? 10.202 12.772 -0.455 1.00 94.94 183 GLN A O 1
ATOM 1337 N N . CYS A 1 184 ? 8.142 12.350 -1.272 1.00 96.31 184 CYS A N 1
ATOM 1338 C CA . CYS A 1 184 ? 8.474 12.363 -2.695 1.00 96.31 184 CYS A CA 1
ATOM 1339 C C . CYS A 1 184 ? 7.356 13.019 -3.528 1.00 96.31 184 CYS A C 1
ATOM 1341 O O . CYS A 1 184 ? 6.269 13.305 -3.014 1.00 96.31 184 CYS A O 1
ATOM 1343 N N . VAL A 1 185 ? 7.639 13.272 -4.807 1.00 96.69 185 VAL A N 1
ATOM 1344 C CA . VAL A 1 185 ? 6.726 13.896 -5.777 1.00 96.69 185 VAL A CA 1
ATOM 1345 C C . VAL A 1 185 ? 6.253 12.854 -6.792 1.00 96.69 185 VAL A C 1
ATOM 1347 O O . VAL A 1 185 ? 7.068 12.188 -7.434 1.00 96.69 185 VAL A O 1
ATOM 1350 N N . LEU A 1 186 ? 4.937 12.700 -6.932 1.00 94.62 186 LEU A N 1
ATOM 1351 C CA . LEU A 1 186 ? 4.317 11.812 -7.917 1.00 94.62 186 LEU A CA 1
ATOM 1352 C C . LEU A 1 186 ? 4.405 12.398 -9.344 1.00 94.62 186 LEU A C 1
ATOM 1354 O O . LEU A 1 186 ? 4.642 13.597 -9.500 1.00 94.62 186 LEU A O 1
ATOM 1358 N N . PRO A 1 187 ? 4.199 11.587 -10.404 1.00 91.56 187 PRO A N 1
ATOM 1359 C CA . PRO A 1 187 ? 4.275 12.061 -11.793 1.00 91.56 187 PRO A CA 1
ATOM 1360 C C . PRO A 1 187 ? 3.314 13.209 -12.141 1.00 91.56 187 PRO A C 1
ATOM 1362 O O . PRO A 1 187 ? 3.601 14.005 -13.030 1.00 91.56 187 PRO A O 1
ATOM 1365 N N . ASP A 1 188 ? 2.193 13.318 -11.428 1.00 91.50 188 ASP A N 1
ATOM 1366 C CA . ASP A 1 188 ? 1.215 14.406 -11.552 1.00 91.50 188 ASP A CA 1
ATOM 1367 C C . ASP A 1 188 ? 1.612 15.680 -10.774 1.00 91.50 188 ASP A C 1
ATOM 1369 O O . ASP A 1 188 ? 0.865 16.657 -10.741 1.00 91.50 188 ASP A O 1
ATOM 1373 N N . GLY A 1 189 ? 2.787 15.679 -10.138 1.00 93.31 189 GLY A N 1
ATOM 1374 C CA . GLY A 1 189 ? 3.296 16.764 -9.302 1.00 93.31 189 GLY A CA 1
ATOM 1375 C C . GLY A 1 189 ? 2.759 16.758 -7.870 1.00 93.31 189 GLY A C 1
ATOM 1376 O O . GLY A 1 189 ? 3.150 17.616 -7.072 1.00 93.31 189 GLY A O 1
ATOM 1377 N N . SER A 1 190 ? 1.883 15.815 -7.518 1.00 92.19 190 SER A N 1
ATOM 1378 C CA . SER A 1 190 ? 1.313 15.745 -6.178 1.00 92.19 190 SER A CA 1
ATOM 1379 C C . SER A 1 190 ? 2.331 15.253 -5.145 1.00 92.19 190 SER A C 1
ATOM 1381 O O . SER A 1 190 ? 3.284 14.528 -5.442 1.00 92.19 190 SER A O 1
ATOM 1383 N N . LYS A 1 191 ? 2.132 15.687 -3.899 1.00 94.06 191 LYS A N 1
ATOM 1384 C CA . LYS A 1 191 ? 2.972 15.347 -2.747 1.00 94.06 191 LYS A CA 1
ATOM 1385 C C . LYS A 1 191 ? 2.095 14.668 -1.697 1.00 94.06 191 LYS A C 1
ATOM 1387 O O . LYS A 1 191 ? 1.409 15.367 -0.949 1.00 94.06 191 LYS A O 1
ATOM 1392 N N . PRO A 1 192 ? 2.076 13.325 -1.627 1.00 90.31 192 PRO A N 1
ATOM 1393 C CA . PRO A 1 192 ? 1.128 12.585 -0.790 1.00 90.31 192 PRO A CA 1
ATOM 1394 C C . PRO A 1 192 ? 1.145 13.003 0.682 1.00 90.31 192 PRO A C 1
ATOM 1396 O O . PRO A 1 192 ? 0.098 13.099 1.320 1.00 90.31 192 PRO A O 1
ATOM 1399 N N . LYS A 1 193 ? 2.339 13.278 1.217 1.00 89.88 193 LYS A N 1
ATOM 1400 C CA . LYS A 1 193 ? 2.523 13.694 2.607 1.00 89.88 193 LYS A CA 1
ATOM 1401 C C . LYS A 1 193 ? 1.885 15.060 2.869 1.00 89.88 193 LYS A C 1
ATOM 1403 O O . LYS A 1 193 ? 1.030 15.157 3.745 1.00 89.88 193 LYS A O 1
ATOM 1408 N N . ASP A 1 194 ? 2.194 16.051 2.035 1.00 90.06 194 ASP A N 1
ATOM 1409 C CA . ASP A 1 194 ? 1.608 17.395 2.092 1.00 90.06 194 ASP A CA 1
ATOM 1410 C C . ASP A 1 194 ? 0.079 17.347 1.931 1.00 90.06 194 ASP A C 1
ATOM 1412 O O . ASP A 1 194 ? -0.645 18.065 2.617 1.00 90.06 194 ASP A O 1
ATOM 1416 N N . MET A 1 195 ? -0.438 16.466 1.065 1.00 84.94 195 MET A N 1
ATOM 1417 C CA . MET A 1 195 ? -1.882 16.284 0.877 1.00 84.94 195 MET A CA 1
ATOM 1418 C C . MET A 1 195 ? -2.574 15.771 2.142 1.00 84.94 195 MET A C 1
ATOM 1420 O O . MET A 1 195 ? -3.618 16.305 2.519 1.00 84.94 195 MET A O 1
ATOM 1424 N N . ILE A 1 196 ? -2.014 14.756 2.814 1.00 83.81 196 ILE A N 1
ATOM 1425 C CA . ILE A 1 196 ? -2.565 14.289 4.094 1.00 83.81 196 ILE A CA 1
ATOM 1426 C C . ILE A 1 196 ? -2.431 15.368 5.162 1.00 83.81 196 ILE A C 1
ATOM 1428 O O . ILE A 1 196 ? -3.360 15.553 5.942 1.00 83.81 196 ILE A O 1
ATOM 1432 N N . GLU A 1 197 ? -1.296 16.061 5.232 1.00 85.19 197 GLU A N 1
ATOM 1433 C CA . GLU A 1 197 ? -1.073 17.109 6.228 1.00 85.19 197 GLU A CA 1
ATOM 1434 C C . GLU A 1 197 ? -2.082 18.253 6.069 1.00 85.19 197 GLU A C 1
ATOM 1436 O O . GLU A 1 197 ? -2.724 18.656 7.042 1.00 85.19 197 GLU A O 1
ATOM 1441 N N . ALA A 1 198 ? -2.303 18.709 4.835 1.00 81.25 198 ALA A N 1
ATOM 1442 C CA . ALA A 1 198 ? -3.323 19.697 4.508 1.00 81.25 198 ALA A CA 1
ATOM 1443 C C . ALA A 1 198 ? -4.739 19.186 4.816 1.00 81.25 198 ALA A C 1
ATOM 1445 O O . ALA A 1 198 ? -5.554 19.929 5.369 1.00 81.25 198 ALA A O 1
ATOM 1446 N N . ALA A 1 199 ? -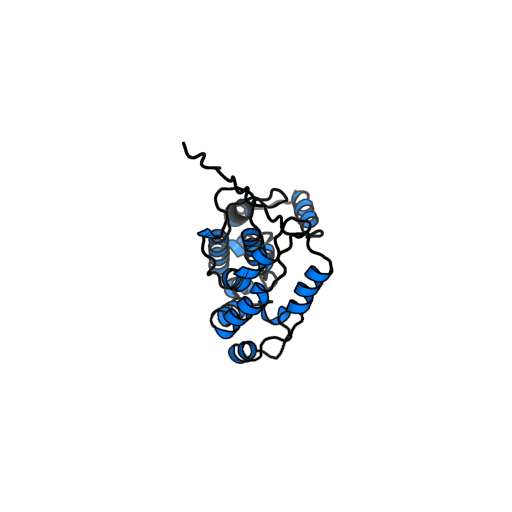5.037 17.919 4.509 1.00 76.12 199 ALA A N 1
ATOM 1447 C CA . ALA A 1 199 ? -6.321 17.315 4.848 1.00 76.12 199 ALA A CA 1
ATOM 1448 C C . ALA A 1 199 ? -6.523 17.263 6.368 1.00 76.12 199 ALA A C 1
ATOM 1450 O O . ALA A 1 199 ? -7.557 17.701 6.853 1.00 76.12 199 ALA A O 1
ATOM 1451 N N . LEU A 1 200 ? -5.532 16.812 7.138 1.00 76.69 200 LEU A N 1
ATOM 1452 C CA . LEU A 1 200 ? -5.589 16.749 8.600 1.00 76.69 200 LEU A CA 1
ATOM 1453 C C . LEU A 1 200 ? -5.737 18.129 9.244 1.00 76.69 200 LEU A C 1
ATOM 1455 O O . LEU A 1 200 ? -6.527 18.269 10.178 1.00 76.69 200 LEU A O 1
ATOM 1459 N N . SER A 1 201 ? -5.007 19.139 8.763 1.00 76.44 201 SER A N 1
ATOM 1460 C CA . SER A 1 201 ? -5.129 20.501 9.292 1.00 76.44 201 SER A CA 1
ATOM 1461 C C . SER A 1 201 ? -6.507 21.088 8.982 1.00 76.44 201 SER A C 1
ATOM 1463 O O . SER A 1 201 ? -7.152 21.652 9.862 1.00 76.44 201 SER A O 1
ATOM 1465 N N . THR A 1 202 ? -7.022 20.862 7.773 1.00 70.75 202 THR A N 1
ATOM 1466 C CA . THR A 1 202 ? -8.360 21.319 7.376 1.00 70.75 202 THR A CA 1
ATOM 1467 C C . THR A 1 202 ? -9.456 20.602 8.168 1.00 70.75 202 THR A C 1
ATOM 1469 O O . THR A 1 202 ? -10.385 21.244 8.650 1.00 70.75 202 THR A O 1
ATOM 1472 N N . VAL A 1 203 ? -9.336 19.283 8.337 1.00 68.06 203 VAL A N 1
ATOM 1473 C CA . VAL A 1 203 ? -10.353 18.406 8.943 1.00 68.06 203 VAL A CA 1
ATOM 1474 C C . VAL A 1 203 ? -10.369 18.526 10.470 1.00 68.06 203 VAL A C 1
ATOM 1476 O O . VAL A 1 203 ? -11.446 18.552 11.053 1.00 68.06 203 VAL A O 1
ATOM 1479 N N . CYS A 1 204 ? -9.211 18.638 11.129 1.00 71.50 204 CYS A N 1
ATOM 1480 C CA . CYS A 1 204 ? -9.126 18.608 12.596 1.00 71.50 204 CYS A CA 1
ATOM 1481 C C . CYS A 1 204 ? -8.835 19.960 13.262 1.00 71.50 204 CYS A C 1
ATOM 1483 O O . CYS A 1 204 ? -8.820 20.023 14.495 1.00 71.50 204 CYS A O 1
ATOM 1485 N N . HIS A 1 205 ? -8.583 21.032 12.501 1.00 66.00 205 HIS A N 1
ATOM 1486 C CA . HIS A 1 205 ? -8.319 22.369 13.059 1.00 66.00 205 HIS A CA 1
ATOM 1487 C C . HIS A 1 205 ? -9.286 23.463 12.594 1.00 66.00 205 HIS A C 1
ATOM 1489 O O . HIS A 1 205 ? -9.176 24.594 13.069 1.00 66.00 205 HIS A O 1
ATOM 1495 N N . THR A 1 206 ? -10.281 23.160 11.753 1.00 53.06 206 THR A N 1
ATOM 1496 C CA . THR A 1 206 ? -11.399 24.090 11.557 1.00 53.06 206 THR A CA 1
ATOM 1497 C C . THR A 1 206 ? -12.327 24.022 12.768 1.00 53.06 206 THR A C 1
ATOM 1499 O O . THR A 1 206 ? -13.013 23.040 13.023 1.00 53.06 206 THR A O 1
ATOM 1502 N N . THR A 1 207 ? -12.310 25.079 13.579 1.00 41.94 207 THR A N 1
ATOM 1503 C CA . THR A 1 207 ? -13.314 25.297 14.626 1.00 41.94 207 THR A CA 1
ATOM 1504 C C . THR A 1 207 ? -14.695 25.303 13.960 1.00 41.94 207 THR A C 1
ATOM 1506 O O . THR A 1 207 ? -14.816 25.930 12.904 1.00 41.94 207 THR A O 1
ATOM 1509 N N . PRO A 1 208 ? -15.737 24.662 14.525 1.00 41.69 208 PRO A N 1
ATOM 1510 C CA . PRO A 1 208 ? -17.065 24.681 13.928 1.00 41.69 208 PRO A CA 1
ATOM 1511 C C . PRO A 1 208 ? -17.595 26.116 13.955 1.00 41.69 208 PRO A C 1
ATOM 1513 O O . PRO A 1 208 ? -18.159 26.579 14.947 1.00 41.69 208 PRO A O 1
ATOM 1516 N N . GLN A 1 209 ? -17.392 26.857 12.867 1.00 36.25 209 GLN A N 1
ATOM 1517 C CA . GLN A 1 209 ? -18.107 28.101 12.661 1.00 36.25 209 GLN A CA 1
ATOM 1518 C C . GLN A 1 209 ? -19.538 27.737 12.287 1.00 36.25 209 GLN A C 1
ATOM 1520 O O . GLN A 1 209 ? -19.846 27.278 11.189 1.00 36.25 209 GLN A O 1
ATOM 1525 N N . SER A 1 210 ? -20.405 27.913 13.279 1.00 40.31 210 SER A N 1
ATOM 1526 C CA . SER A 1 210 ? -21.847 28.028 13.139 1.00 40.31 210 SER A CA 1
ATOM 1527 C C . SER A 1 210 ? -22.227 28.789 11.857 1.00 40.31 210 SER A C 1
ATOM 1529 O O . SER A 1 210 ? -22.014 29.992 11.770 1.00 40.31 210 SER A O 1
ATOM 1531 N N . VAL A 1 211 ? -22.875 28.067 10.936 1.00 43.53 211 VAL A N 1
ATOM 1532 C CA . VAL A 1 211 ? -23.829 28.547 9.918 1.00 43.53 211 VAL A CA 1
ATOM 1533 C C . VAL A 1 211 ? -23.279 29.495 8.833 1.00 43.53 211 VAL A C 1
ATOM 1535 O O . VAL A 1 211 ? -23.221 30.701 9.025 1.00 43.53 211 VAL A O 1
ATOM 1538 N N . ALA A 1 212 ? -23.030 28.951 7.632 1.00 32.47 212 ALA A N 1
ATOM 1539 C CA . ALA A 1 212 ? -23.745 29.279 6.378 1.00 32.47 212 ALA A CA 1
ATOM 1540 C C . ALA A 1 212 ? -23.045 28.645 5.148 1.00 32.47 212 ALA A C 1
ATOM 1542 O O . ALA A 1 212 ? -21.875 28.900 4.882 1.00 32.47 212 ALA A O 1
ATOM 1543 N N . ARG A 1 213 ? -23.775 27.845 4.346 1.00 45.16 213 ARG A N 1
ATOM 1544 C CA . ARG A 1 213 ? -23.446 27.615 2.913 1.00 45.16 213 ARG A CA 1
ATOM 1545 C C . ARG A 1 213 ? -23.417 28.989 2.206 1.00 45.16 213 ARG A C 1
ATOM 1547 O O . ARG A 1 213 ? -24.263 29.792 2.598 1.00 45.16 213 ARG A O 1
ATOM 1554 N N . PRO A 1 214 ? -22.623 29.267 1.142 1.00 45.03 214 PRO A N 1
ATOM 1555 C CA . PRO A 1 214 ? -22.030 28.334 0.163 1.00 45.03 214 PRO A CA 1
ATOM 1556 C C . PRO A 1 214 ? -20.580 28.670 -0.302 1.00 45.03 214 PRO A C 1
ATOM 1558 O O . PRO A 1 214 ? -20.128 29.794 -0.169 1.00 45.03 214 PRO A O 1
ATOM 1561 N N . ALA A 1 215 ? -19.884 27.691 -0.906 1.00 39.50 215 ALA A N 1
ATOM 1562 C CA . ALA A 1 215 ? -18.773 27.844 -1.889 1.00 39.50 215 ALA A CA 1
ATOM 1563 C C . ALA A 1 215 ? -18.069 26.501 -2.222 1.00 39.50 215 ALA A C 1
ATOM 1565 O O . ALA A 1 215 ? -17.106 26.462 -2.981 1.00 39.50 215 ALA A O 1
ATOM 1566 N N . PHE A 1 216 ? -18.552 25.373 -1.689 1.00 43.72 216 PHE A N 1
ATOM 1567 C CA . PHE A 1 216 ? -17.937 24.040 -1.814 1.00 43.72 216 PHE A CA 1
ATOM 1568 C C . PHE A 1 216 ? -17.908 23.425 -3.233 1.00 43.72 216 PHE A C 1
ATOM 1570 O O . PHE A 1 216 ? -17.469 22.292 -3.398 1.00 43.72 216 PHE A O 1
ATOM 1577 N N . LEU A 1 217 ? -18.362 24.142 -4.266 1.00 37.31 217 LEU A N 1
ATOM 1578 C CA . LEU A 1 217 ? -18.535 23.603 -5.621 1.00 37.31 217 LEU A CA 1
ATOM 1579 C C . LEU A 1 217 ? -17.292 23.687 -6.524 1.00 37.31 217 LEU A C 1
ATOM 1581 O O . LEU A 1 217 ? -17.287 23.038 -7.562 1.00 37.31 217 LEU A O 1
ATOM 1585 N N . CYS A 1 218 ? -16.233 24.420 -6.155 1.00 35.75 218 CYS A N 1
ATOM 1586 C CA . CYS A 1 218 ? -15.062 24.569 -7.040 1.00 35.75 218 CYS A CA 1
ATOM 1587 C C . CYS A 1 218 ? -13.939 23.542 -6.814 1.00 35.75 218 CYS A C 1
ATOM 1589 O O . CYS A 1 218 ? -13.220 23.223 -7.754 1.00 35.75 218 CYS A O 1
ATOM 1591 N N . VAL A 1 219 ? -13.774 23.003 -5.601 1.00 42.00 219 VAL A N 1
ATOM 1592 C CA . VAL A 1 219 ? -12.633 22.110 -5.289 1.00 42.00 219 VAL A CA 1
ATOM 1593 C C . VAL A 1 219 ? -12.963 20.636 -5.563 1.00 42.00 219 VAL A C 1
ATOM 1595 O O . VAL A 1 219 ? -12.095 19.863 -5.963 1.00 42.00 219 VAL A O 1
ATOM 1598 N N . VAL A 1 220 ? -14.236 20.249 -5.431 1.00 41.34 220 VAL A N 1
ATOM 1599 C CA . VAL A 1 220 ? -14.698 18.859 -5.611 1.00 41.34 220 VAL A CA 1
ATOM 1600 C C . VAL A 1 220 ? -14.542 18.381 -7.063 1.00 41.34 220 VAL A C 1
ATOM 1602 O O . VAL A 1 220 ? -14.278 17.203 -7.301 1.00 41.34 220 VAL A O 1
ATOM 1605 N N . THR A 1 221 ? -14.619 1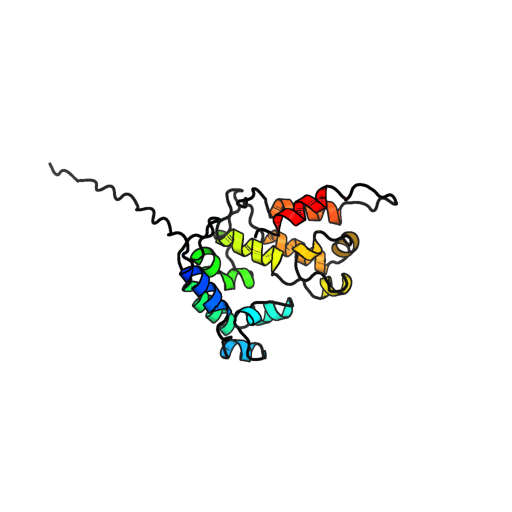9.287 -8.039 1.00 33.50 221 THR A N 1
ATOM 1606 C CA . THR A 1 221 ? -14.507 18.950 -9.467 1.00 33.50 221 THR A CA 1
ATOM 1607 C C . THR A 1 221 ? -13.071 18.631 -9.895 1.00 33.50 221 THR A C 1
ATOM 1609 O O . THR A 1 221 ? -12.878 17.848 -10.822 1.00 33.50 221 THR A O 1
ATOM 1612 N N . LEU A 1 222 ? -12.057 19.168 -9.204 1.00 33.06 222 LEU A N 1
ATOM 1613 C CA . LEU A 1 222 ? -10.651 18.870 -9.507 1.00 33.06 222 LEU A CA 1
ATOM 1614 C C . LEU A 1 222 ? -10.212 17.501 -8.969 1.00 33.06 222 LEU A C 1
ATOM 1616 O O . LEU A 1 222 ? -9.450 16.813 -9.640 1.00 33.06 222 LEU A O 1
ATOM 1620 N N . LEU A 1 223 ? -10.736 17.060 -7.818 1.00 34.88 223 LEU A N 1
ATOM 1621 C CA . LEU A 1 223 ? -10.400 15.739 -7.265 1.00 34.88 223 LEU A CA 1
ATOM 1622 C C . LEU A 1 223 ? -11.057 14.576 -8.028 1.00 34.88 223 LEU A C 1
ATOM 1624 O O . LEU A 1 223 ? -10.440 13.525 -8.172 1.00 34.88 223 LEU A O 1
ATOM 1628 N N . PHE A 1 224 ? -12.278 14.750 -8.547 1.00 31.66 224 PHE A N 1
ATOM 1629 C CA . PHE A 1 224 ? -12.958 13.695 -9.314 1.00 31.66 224 PHE A CA 1
ATOM 1630 C C . PHE A 1 224 ? -12.368 13.487 -10.718 1.00 31.66 224 PHE A C 1
ATOM 1632 O O . PHE A 1 224 ? -12.404 12.371 -11.230 1.00 31.66 224 PHE A O 1
ATOM 1639 N N . ALA A 1 225 ? -11.781 14.521 -11.329 1.00 28.88 225 ALA A N 1
ATOM 1640 C CA . ALA A 1 225 ? -11.132 14.395 -12.635 1.00 28.88 225 ALA A CA 1
ATOM 1641 C C . ALA A 1 225 ? -9.803 13.610 -12.579 1.00 28.88 225 ALA A C 1
ATOM 1643 O O . ALA A 1 225 ? -9.413 13.006 -13.577 1.00 28.88 225 ALA A O 1
ATOM 1644 N N . LEU A 1 226 ? -9.140 13.573 -11.416 1.00 35.16 226 LEU A N 1
ATOM 1645 C CA . LEU A 1 226 ? -7.840 12.917 -11.219 1.00 35.16 226 LEU A CA 1
ATOM 1646 C C . LEU A 1 226 ? -7.924 11.390 -11.038 1.00 35.16 226 LEU A C 1
ATOM 1648 O O . LEU A 1 226 ? -6.919 10.711 -11.202 1.00 35.16 226 LEU A O 1
ATOM 1652 N N . LEU A 1 227 ? -9.103 10.834 -10.732 1.00 35.91 227 LEU A N 1
ATOM 1653 C CA . LEU A 1 227 ? -9.270 9.407 -10.402 1.00 35.91 227 LEU A CA 1
ATOM 1654 C C . LEU A 1 227 ? -9.913 8.559 -11.510 1.00 35.91 227 LEU A C 1
ATOM 1656 O O . LEU A 1 227 ? -9.965 7.344 -11.379 1.00 35.91 227 LEU A O 1
ATOM 1660 N N . VAL A 1 228 ? -10.393 9.170 -12.598 1.00 30.28 228 VAL A N 1
ATOM 1661 C CA . VAL A 1 228 ? -11.007 8.437 -13.729 1.00 30.28 228 VAL A CA 1
ATOM 1662 C C . VAL A 1 228 ? -9.973 8.043 -14.802 1.00 30.28 228 VAL A C 1
ATOM 1664 O O . VAL A 1 228 ? -10.303 7.315 -15.731 1.00 30.28 228 VAL A O 1
ATOM 1667 N N . HIS A 1 229 ? -8.711 8.466 -14.668 1.00 28.48 229 HIS A N 1
ATOM 1668 C CA . HIS A 1 229 ? -7.626 8.135 -15.608 1.00 28.48 229 HIS A CA 1
ATOM 1669 C C . HIS A 1 229 ? -6.400 7.480 -14.944 1.00 28.48 229 HIS A C 1
ATOM 1671 O O . HIS A 1 229 ? -5.304 7.555 -15.498 1.00 28.48 229 HIS A O 1
ATOM 1677 N N . ALA A 1 230 ? -6.578 6.850 -13.780 1.00 32.59 230 ALA A N 1
ATOM 1678 C CA . ALA A 1 230 ? -5.564 6.008 -13.143 1.00 32.59 230 ALA A CA 1
ATOM 1679 C C . ALA A 1 230 ? -5.978 4.534 -13.213 1.00 32.59 230 ALA A C 1
ATOM 1681 O O . ALA A 1 230 ? -7.166 4.254 -12.932 1.00 32.59 230 ALA A O 1
#